Protein AF-A0A355G675-F1 (afdb_monomer_lite)

Sequence (223 aa):
IGYGFAASLERYFRARHEFPDVEIMMGIGNLTELTEVDTAGMNVLLAAICQELKIHSVLATEVINWARSAVGEFNHARRLVKYAIDNQSLPKHVDYQLVMLRDPKLKELGSEALENLAAQIRDPNYRIFAEENALHVMNRDGYWKGTDPFELFDQFQAAHPKDLDASHAFYLGYEMCKAMMALTLGKQYQQDQPLNWGFLTQAEISALDRRREQGEDPLCGPR

pLDDT: mean 91.3, std 11.05, range [44.78, 98.38]

Foldseek 3Di:
DPPCPVVVLVVLVVCCVVPVPDADEEECACPQVVDPDAQLVVLLVVLLSCLVSVHPHYHHDCDDPSCVCVVVSNVVSNVLNNVCVVVVHDSPPPACLSVFQADPDEDDCDPVSLVVVQVPAQAQAWDWAAPPCWIWIHHNQDIDIGNDLVVSVVVCCVSCVPPCDPVNVVLSVVLVVQSNSCSVRHFHRDAQAFTGRRNPTDGDHGPCNVCVVVVHDDPYDDD

Structure (mmCIF, N/CA/C/O backbone):
data_AF-A0A355G675-F1
#
_entry.id   AF-A0A355G675-F1
#
loop_
_atom_site.group_PDB
_atom_site.id
_atom_site.type_symbol
_atom_site.label_atom_id
_atom_site.label_alt_id
_atom_site.label_comp_id
_atom_site.label_asym_id
_atom_site.label_entity_id
_atom_site.label_seq_id
_atom_site.pdbx_PDB_ins_code
_atom_site.Cartn_x
_atom_site.Cartn_y
_atom_site.Cartn_z
_atom_site.occupancy
_atom_site.B_iso_or_equiv
_atom_site.auth_seq_id
_atom_site.auth_comp_id
_atom_site.auth_asym_id
_atom_site.auth_atom_id
_atom_site.pdbx_PDB_model_num
ATOM 1 N N . ILE A 1 1 ? -1.041 8.107 22.701 1.00 89.62 1 ILE A N 1
ATOM 2 C CA . ILE A 1 1 ? -0.276 7.055 23.434 1.00 89.62 1 ILE A CA 1
ATOM 3 C C . ILE A 1 1 ? 0.557 7.738 24.525 1.00 89.62 1 ILE A C 1
ATOM 5 O O . ILE A 1 1 ? 0.788 8.928 24.401 1.00 89.62 1 ILE A O 1
ATOM 9 N N . GLY A 1 2 ? 0.900 7.073 25.636 1.00 93.62 2 GLY A N 1
ATOM 10 C CA . GLY A 1 2 ? 1.642 7.708 26.749 1.00 93.62 2 GLY A CA 1
ATOM 11 C C . GLY A 1 2 ? 0.790 8.447 27.798 1.00 93.62 2 GLY A C 1
ATOM 12 O O . GLY A 1 2 ? 1.279 8.728 28.882 1.00 93.62 2 GLY A O 1
ATOM 13 N N . TYR A 1 3 ? -0.505 8.661 27.535 1.00 94.25 3 TYR A N 1
ATOM 14 C CA . TYR A 1 3 ? -1.453 9.338 28.441 1.00 94.25 3 TYR A CA 1
ATOM 15 C C . TYR A 1 3 ? -2.576 8.407 28.943 1.00 94.25 3 TYR A C 1
ATOM 17 O O . TYR A 1 3 ? -3.733 8.801 29.048 1.00 94.25 3 TYR A O 1
ATOM 25 N N . GLY A 1 4 ? -2.261 7.132 29.206 1.00 95.56 4 GLY A N 1
ATOM 26 C CA . GLY A 1 4 ? -3.244 6.159 29.712 1.00 95.56 4 GLY A CA 1
ATOM 27 C C . GLY A 1 4 ? -4.088 5.459 28.638 1.00 95.56 4 GLY A C 1
ATOM 28 O O . GLY A 1 4 ? -5.241 5.125 28.889 1.00 95.56 4 GLY A O 1
ATOM 29 N N . PHE A 1 5 ? -3.519 5.201 27.454 1.00 95.62 5 PHE A N 1
ATOM 30 C CA . PHE A 1 5 ? -4.207 4.508 26.353 1.00 95.62 5 PHE A CA 1
ATOM 31 C C . PHE A 1 5 ? -4.843 3.169 26.778 1.00 95.62 5 PHE A C 1
ATOM 33 O O . PHE A 1 5 ? -6.040 2.978 26.590 1.00 95.62 5 PHE A O 1
ATOM 40 N N . ALA A 1 6 ? -4.079 2.278 27.418 1.00 96.94 6 ALA A N 1
ATOM 41 C CA . ALA A 1 6 ? -4.590 0.978 27.861 1.00 96.94 6 ALA A CA 1
ATOM 42 C C . ALA A 1 6 ? -5.719 1.108 28.901 1.00 96.94 6 ALA A C 1
ATOM 44 O O . ALA A 1 6 ? -6.733 0.425 28.802 1.00 96.94 6 ALA A O 1
ATOM 45 N N . ALA A 1 7 ? -5.583 2.041 29.850 1.00 97.69 7 ALA A N 1
ATOM 46 C CA . ALA A 1 7 ? -6.641 2.340 30.813 1.00 97.69 7 ALA A CA 1
ATOM 47 C C . ALA A 1 7 ? -7.901 2.900 30.129 1.00 97.69 7 ALA A C 1
ATOM 49 O O . ALA A 1 7 ? -9.015 2.630 30.563 1.00 97.69 7 ALA A O 1
ATOM 50 N N . SER A 1 8 ? -7.752 3.661 29.040 1.00 96.31 8 SER A N 1
ATOM 51 C CA . SER A 1 8 ? -8.895 4.103 28.238 1.00 96.31 8 SER A CA 1
ATOM 52 C C . SER A 1 8 ? -9.611 2.934 27.565 1.00 96.31 8 SER A C 1
ATOM 54 O O . SER A 1 8 ? -10.836 2.951 27.519 1.00 96.31 8 SER A O 1
ATOM 56 N N . LEU A 1 9 ? -8.879 1.937 27.055 1.00 96.69 9 LEU A N 1
ATOM 57 C CA . LEU A 1 9 ? -9.488 0.734 26.485 1.00 96.69 9 LEU A CA 1
ATOM 58 C C . LEU A 1 9 ? -10.240 -0.063 27.554 1.00 96.69 9 LEU A C 1
ATOM 60 O O . LEU A 1 9 ? -11.409 -0.366 27.342 1.00 96.69 9 LEU A O 1
ATOM 64 N N . GLU A 1 10 ? -9.629 -0.326 28.716 1.00 98.00 10 GLU A N 1
ATOM 65 C CA . GLU A 1 10 ? -10.280 -1.022 29.847 1.00 98.00 10 GLU A CA 1
ATOM 66 C C . GLU A 1 10 ? -11.632 -0.400 30.209 1.00 98.00 10 GLU A C 1
ATOM 68 O O . GLU A 1 10 ? -12.608 -1.122 30.401 1.00 98.00 10 GLU A O 1
ATOM 73 N N . ARG A 1 11 ? -11.728 0.933 30.207 1.00 97.31 11 ARG A N 1
ATOM 74 C CA . ARG A 1 11 ? -12.991 1.633 30.474 1.00 97.31 11 ARG A CA 1
ATOM 75 C C . ARG A 1 11 ? -14.077 1.326 29.447 1.00 97.31 11 ARG A C 1
ATOM 77 O O . ARG A 1 11 ? -15.230 1.232 29.847 1.00 97.31 11 ARG A O 1
ATOM 84 N N . TYR A 1 12 ? -13.744 1.148 28.166 1.00 97.62 12 TYR A N 1
ATOM 85 C CA . TYR A 1 12 ? -14.725 0.713 27.164 1.00 97.62 12 TYR A CA 1
ATOM 86 C C . TYR A 1 12 ? -15.214 -0.713 27.437 1.00 97.62 12 TYR A C 1
ATOM 88 O O . TYR A 1 12 ? -16.420 -0.953 27.383 1.00 97.62 12 TYR A O 1
ATOM 96 N N . PHE A 1 13 ? -14.310 -1.638 27.783 1.00 97.69 13 PHE A N 1
ATOM 97 C CA . PHE A 1 13 ? -14.687 -3.007 28.159 1.00 97.69 13 PHE A CA 1
ATOM 98 C C . PHE A 1 13 ? -15.607 -3.011 29.383 1.00 97.69 13 PHE A C 1
ATOM 100 O O . PHE A 1 13 ? -16.675 -3.624 29.355 1.00 97.69 13 PHE A O 1
ATOM 107 N N . ARG A 1 14 ? -15.230 -2.277 30.437 1.00 98.06 14 ARG A N 1
ATOM 108 C CA . ARG A 1 14 ? -16.029 -2.163 31.658 1.00 98.06 14 ARG A CA 1
ATOM 109 C C . ARG A 1 14 ? -17.386 -1.518 31.390 1.00 98.06 14 ARG A C 1
ATOM 111 O O . ARG A 1 14 ? -18.397 -2.065 31.810 1.00 98.06 14 ARG A O 1
ATOM 118 N N . ALA A 1 15 ? -17.426 -0.419 30.636 1.00 97.12 15 ALA A N 1
ATOM 119 C CA . ALA A 1 15 ? -18.673 0.259 30.292 1.00 97.12 15 ALA A CA 1
ATOM 120 C C . ALA A 1 15 ? -19.628 -0.652 29.511 1.00 97.12 15 ALA A C 1
ATOM 122 O O . ALA A 1 15 ? -20.811 -0.702 29.835 1.00 97.12 15 ALA A O 1
ATOM 123 N N . ARG A 1 16 ? -19.135 -1.418 28.526 1.00 97.50 16 ARG A N 1
ATOM 124 C CA . ARG A 1 16 ? -19.979 -2.381 27.802 1.00 97.50 16 ARG A CA 1
ATOM 125 C C . ARG A 1 16 ? -20.478 -3.510 28.710 1.00 97.50 16 ARG A C 1
ATOM 127 O O . ARG A 1 16 ? -21.589 -3.988 28.509 1.00 97.50 16 ARG A O 1
ATOM 134 N N . HIS A 1 17 ? -19.689 -3.943 29.691 1.00 97.38 17 HIS A N 1
ATOM 135 C CA . HIS A 1 17 ? -20.121 -4.965 30.645 1.00 97.38 17 HIS A CA 1
ATOM 136 C C . HIS A 1 17 ? -21.189 -4.447 31.622 1.00 97.38 17 HIS A C 1
ATOM 138 O O . HIS A 1 17 ? -22.193 -5.120 31.841 1.00 97.38 17 HIS A O 1
ATOM 144 N N . GLU A 1 18 ? -20.989 -3.254 32.185 1.00 97.94 18 GLU A N 1
ATOM 145 C CA . GLU A 1 18 ? -21.910 -2.626 33.144 1.00 97.94 18 GLU A CA 1
ATOM 146 C C . GLU A 1 18 ? -23.211 -2.147 32.482 1.00 97.94 18 GLU A C 1
ATOM 148 O O . GLU A 1 18 ? -24.278 -2.210 33.094 1.00 97.94 18 GLU A O 1
ATOM 153 N N . PHE A 1 19 ? -23.136 -1.699 31.225 1.00 97.19 19 PHE A N 1
ATOM 154 C CA . PHE A 1 19 ? -24.254 -1.124 30.477 1.00 97.19 19 PHE A CA 1
ATOM 155 C C . PHE A 1 19 ? -24.427 -1.826 29.116 1.00 97.19 19 PHE A C 1
ATOM 157 O O . PHE A 1 19 ? -24.132 -1.243 28.067 1.00 97.19 19 PHE A O 1
ATOM 164 N N . PRO A 1 20 ? -24.907 -3.085 29.097 1.00 96.31 20 PRO A N 1
ATOM 165 C CA . PRO A 1 20 ? -24.927 -3.915 27.892 1.00 96.31 20 PRO A CA 1
ATOM 166 C C . PRO A 1 20 ? -25.797 -3.357 26.763 1.00 96.31 20 PRO A C 1
ATOM 168 O O . PRO A 1 20 ? -25.440 -3.543 25.601 1.00 96.31 20 PRO A O 1
ATOM 171 N N . ASP A 1 21 ? -26.867 -2.632 27.090 1.00 95.88 21 ASP A N 1
ATOM 172 C CA . ASP A 1 21 ? -27.855 -2.137 26.120 1.00 95.88 21 ASP A CA 1
ATOM 173 C C . ASP A 1 21 ? -27.672 -0.656 25.751 1.00 95.88 21 ASP A C 1
ATOM 175 O O . ASP A 1 21 ? -28.402 -0.122 24.919 1.00 95.88 21 ASP A O 1
ATOM 179 N N . VAL A 1 22 ? -26.709 0.037 26.368 1.00 96.88 22 VAL A N 1
ATOM 180 C CA . VAL A 1 22 ? -26.465 1.459 26.094 1.00 96.88 22 VAL A CA 1
ATOM 181 C C . VAL A 1 22 ? -25.613 1.606 24.835 1.00 96.88 22 VAL A C 1
ATOM 183 O O . VAL A 1 22 ? -24.622 0.894 24.642 1.00 96.88 22 VAL A O 1
ATOM 186 N N . GLU A 1 23 ? -25.985 2.548 23.970 1.00 97.06 23 GLU A N 1
ATOM 187 C CA . GLU A 1 23 ? -25.163 2.908 22.818 1.00 97.06 23 GLU A CA 1
ATOM 188 C C . GLU A 1 23 ? -23.901 3.645 23.272 1.00 97.06 23 GLU A C 1
ATOM 190 O O . GLU A 1 23 ? -23.948 4.593 24.057 1.00 97.06 23 GLU A O 1
ATOM 195 N N . ILE A 1 24 ? -22.758 3.199 22.758 1.00 96.94 24 ILE A N 1
ATOM 196 C CA . ILE A 1 24 ? -21.442 3.745 23.083 1.00 96.94 24 ILE A CA 1
ATOM 197 C C . ILE A 1 24 ? -20.858 4.344 21.807 1.00 96.94 24 ILE A C 1
ATOM 199 O O . ILE A 1 24 ? -20.962 3.759 20.727 1.00 96.94 24 ILE A O 1
ATOM 203 N N . MET A 1 25 ? -20.218 5.504 21.945 1.00 97.25 25 MET A N 1
ATOM 204 C CA . MET A 1 25 ? -19.400 6.104 20.897 1.00 97.25 25 MET A CA 1
ATOM 205 C C . MET A 1 25 ? -17.922 5.976 21.259 1.00 97.25 25 MET A C 1
ATOM 207 O O . MET A 1 25 ? -17.548 6.259 22.397 1.00 97.25 25 MET A O 1
ATOM 211 N N . MET A 1 26 ? -17.080 5.605 20.293 1.00 97.56 26 MET A N 1
ATOM 212 C CA . MET A 1 26 ? -15.624 5.600 20.450 1.00 97.56 26 MET A CA 1
ATOM 213 C C . MET A 1 26 ? -14.968 6.691 19.607 1.00 97.56 26 MET A C 1
ATOM 215 O O . MET A 1 26 ? -15.144 6.740 18.393 1.00 97.56 26 MET A O 1
ATOM 219 N N . GLY A 1 27 ? -14.175 7.553 20.243 1.00 96.75 27 GLY A N 1
ATOM 220 C CA . GLY A 1 27 ? -13.303 8.495 19.541 1.00 96.75 27 GLY A CA 1
ATOM 221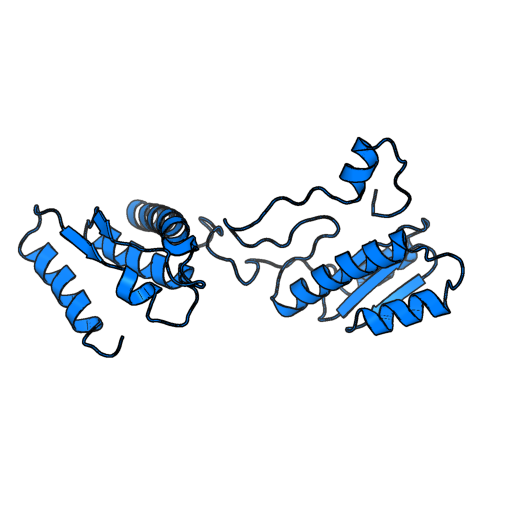 C C . GLY A 1 27 ? -11.970 7.853 19.175 1.00 96.75 27 GLY A C 1
ATOM 222 O O . GLY A 1 27 ? -11.233 7.439 20.070 1.00 96.75 27 GLY A O 1
ATOM 223 N N . ILE A 1 28 ? -11.650 7.802 17.880 1.00 96.50 28 ILE A N 1
ATOM 224 C CA . ILE A 1 28 ? -10.400 7.211 17.373 1.00 96.50 28 ILE A CA 1
ATOM 225 C C . ILE A 1 28 ? -9.395 8.243 16.848 1.00 96.50 28 ILE A C 1
ATOM 227 O O . ILE A 1 28 ? -8.205 7.939 16.791 1.00 96.50 28 ILE A O 1
ATOM 231 N N . GLY A 1 29 ? -9.843 9.472 16.557 1.00 94.62 29 GLY A N 1
ATOM 232 C CA . GLY A 1 29 ? -9.016 10.542 15.977 1.00 94.62 29 GLY A CA 1
ATOM 233 C C . GLY A 1 29 ? -7.733 10.834 16.761 1.00 94.62 29 GLY A C 1
ATOM 234 O O . GLY A 1 29 ? -6.651 10.894 16.193 1.00 94.62 29 GLY A O 1
ATOM 235 N N . ASN A 1 30 ? -7.808 10.881 18.096 1.00 92.50 30 ASN A N 1
ATOM 236 C CA . ASN A 1 30 ? -6.627 11.109 18.942 1.00 92.50 30 ASN A CA 1
ATOM 237 C C . ASN A 1 30 ? -5.534 10.046 18.770 1.00 92.50 30 ASN A C 1
ATOM 239 O O . ASN A 1 30 ? -4.378 10.300 19.096 1.00 92.50 30 ASN A O 1
ATOM 243 N N . LEU A 1 31 ? -5.891 8.834 18.341 1.00 94.31 31 LEU A N 1
ATOM 244 C CA . LEU A 1 31 ? -4.917 7.789 18.060 1.00 94.31 31 LEU A CA 1
ATOM 245 C C . LEU A 1 31 ? -4.362 7.937 16.651 1.00 94.31 31 LEU A C 1
ATOM 247 O O . LEU A 1 31 ? -3.145 7.985 16.494 1.00 94.31 31 LEU A O 1
ATOM 251 N N . THR A 1 32 ? -5.244 8.009 15.658 1.00 95.25 32 THR A N 1
ATOM 252 C CA . THR A 1 32 ? -4.872 8.045 14.240 1.00 95.25 32 THR A CA 1
ATOM 253 C C . THR A 1 32 ? -4.123 9.324 13.867 1.00 95.25 32 THR A C 1
ATOM 255 O O . THR A 1 32 ? -3.220 9.283 13.043 1.00 95.25 32 THR A O 1
ATOM 258 N N . GLU A 1 33 ? -4.436 10.455 14.502 1.00 95.25 33 GLU A N 1
ATOM 259 C CA . GLU A 1 33 ? -3.797 11.741 14.205 1.00 95.25 33 GLU A CA 1
ATOM 260 C C . GLU A 1 33 ? -2.545 12.025 15.035 1.00 95.25 33 GLU A C 1
ATOM 262 O O . GLU A 1 33 ? -1.661 12.729 14.567 1.00 95.25 33 GLU A O 1
ATOM 267 N N . LEU A 1 34 ? -2.450 11.514 16.267 1.00 94.75 34 LEU A N 1
ATOM 268 C CA . LEU A 1 34 ? -1.340 11.829 17.186 1.00 94.75 34 LEU A CA 1
ATOM 269 C C . LEU A 1 34 ? -0.338 10.676 17.316 1.00 94.75 34 LEU A C 1
ATOM 271 O O . LEU A 1 34 ? 0.326 10.524 18.345 1.00 94.75 34 LEU A O 1
ATOM 275 N N . THR A 1 35 ? -0.263 9.842 16.284 1.00 94.31 35 THR A N 1
ATOM 276 C CA . THR A 1 35 ? 0.720 8.769 16.146 1.00 94.31 35 THR A CA 1
ATOM 277 C C . THR A 1 35 ? 1.269 8.826 14.725 1.00 94.31 35 THR A C 1
ATOM 279 O O . THR A 1 35 ? 0.498 8.729 13.778 1.00 94.31 35 THR A O 1
ATOM 282 N N . GLU A 1 36 ? 2.583 8.989 14.570 1.00 94.69 36 GLU A N 1
ATOM 283 C CA . GLU A 1 36 ? 3.257 9.107 13.264 1.00 94.69 36 GLU A CA 1
ATOM 284 C C . GLU A 1 36 ? 3.428 7.733 12.593 1.00 94.69 36 GLU A C 1
ATOM 286 O O . GLU A 1 36 ? 4.537 7.228 12.423 1.00 94.69 36 GLU A O 1
ATOM 291 N N . VAL A 1 37 ? 2.309 7.087 12.265 1.00 94.94 37 VAL A N 1
ATOM 292 C CA . VAL A 1 37 ? 2.243 5.795 11.567 1.00 94.94 37 VAL A CA 1
ATOM 293 C C . VAL A 1 37 ? 1.030 5.763 10.632 1.00 94.94 37 VAL A C 1
ATOM 295 O O . VAL A 1 37 ? 0.062 6.493 10.843 1.00 94.94 37 VAL A O 1
ATOM 298 N N . ASP A 1 38 ? 1.054 4.889 9.622 1.00 95.19 38 ASP A N 1
ATOM 299 C CA . ASP A 1 38 ? -0.084 4.707 8.713 1.00 95.19 38 ASP A CA 1
ATOM 300 C C . ASP A 1 38 ? -1.329 4.190 9.452 1.00 95.19 38 ASP A C 1
ATOM 302 O O . ASP A 1 38 ? -1.280 3.223 10.225 1.00 95.19 38 ASP A O 1
ATOM 306 N N . THR A 1 39 ? -2.481 4.801 9.177 1.00 96.88 39 THR A N 1
ATOM 307 C CA . THR A 1 39 ? -3.695 4.591 9.973 1.00 96.88 39 THR A CA 1
ATOM 308 C C . THR A 1 39 ? -4.416 3.273 9.682 1.00 96.88 39 THR A C 1
ATOM 310 O O . THR A 1 39 ? -5.192 2.815 10.521 1.00 96.88 39 THR A O 1
ATOM 313 N N . ALA A 1 40 ? -4.122 2.586 8.572 1.00 96.94 40 ALA A N 1
ATOM 314 C CA . ALA A 1 40 ? -4.880 1.405 8.149 1.00 96.94 40 ALA A CA 1
ATOM 315 C C . ALA A 1 40 ? -4.800 0.251 9.158 1.00 96.94 40 ALA A C 1
ATOM 317 O O . ALA A 1 40 ? -5.825 -0.308 9.552 1.00 96.94 40 ALA A O 1
ATOM 318 N N . GLY A 1 41 ? -3.594 -0.079 9.633 1.00 96.31 41 GLY A N 1
ATOM 319 C CA . GLY A 1 41 ? -3.407 -1.124 10.645 1.00 96.31 41 GLY A CA 1
ATOM 320 C C . GLY A 1 41 ? -4.044 -0.755 11.988 1.00 96.31 41 GLY A C 1
ATOM 321 O O . GLY A 1 41 ? -4.677 -1.595 12.630 1.00 96.31 41 GLY A O 1
ATOM 322 N N . MET A 1 42 ? -3.946 0.518 12.384 1.00 97.00 42 MET A N 1
ATOM 323 C CA . MET A 1 42 ? -4.580 1.027 13.605 1.00 97.00 42 MET A CA 1
ATOM 324 C C . MET A 1 42 ? -6.103 0.920 13.523 1.00 97.00 42 MET A C 1
ATOM 326 O O . MET A 1 42 ? -6.746 0.451 14.461 1.00 97.00 42 MET A O 1
ATOM 330 N N . ASN A 1 43 ? -6.671 1.302 12.380 1.00 98.00 43 ASN A N 1
ATOM 331 C CA . ASN A 1 43 ? -8.100 1.257 12.114 1.00 98.00 43 ASN A CA 1
ATOM 332 C C . ASN A 1 43 ? -8.646 -0.174 12.160 1.00 98.00 43 ASN A C 1
ATOM 334 O O . ASN A 1 43 ? -9.724 -0.374 12.710 1.00 98.00 43 ASN A O 1
ATOM 338 N N . VAL A 1 44 ? -7.906 -1.183 11.678 1.00 98.12 44 VAL A N 1
ATOM 339 C CA . VAL A 1 44 ? -8.297 -2.602 11.826 1.00 98.12 44 VAL A CA 1
ATOM 340 C C . VAL A 1 44 ? -8.389 -3.013 13.292 1.00 98.12 44 VAL A C 1
ATOM 342 O O . VAL A 1 44 ? -9.392 -3.600 13.694 1.00 98.12 44 VAL A O 1
ATOM 345 N N . LEU A 1 45 ? -7.387 -2.675 14.107 1.00 97.62 45 LEU A N 1
ATOM 346 C CA . LEU A 1 45 ? -7.393 -3.012 15.534 1.00 97.62 45 LEU A CA 1
ATOM 347 C C . LEU A 1 45 ? -8.526 -2.300 16.285 1.00 97.62 45 LEU A C 1
ATOM 349 O O . LEU A 1 45 ? -9.230 -2.915 17.084 1.00 97.62 45 LEU A O 1
ATOM 353 N N . LEU A 1 46 ? -8.740 -1.015 16.007 1.00 97.81 46 LEU A N 1
ATOM 354 C CA . LEU A 1 46 ? -9.809 -0.233 16.629 1.00 97.81 46 LEU A CA 1
ATOM 355 C C . LEU A 1 46 ? -11.196 -0.709 16.185 1.00 97.81 46 LEU A C 1
ATOM 357 O O . LEU A 1 46 ? -12.105 -0.792 17.011 1.00 97.81 46 LEU A O 1
ATOM 361 N N . ALA A 1 47 ? -11.355 -1.085 14.915 1.00 98.31 47 ALA A N 1
ATOM 362 C CA . ALA A 1 47 ? -12.582 -1.687 14.409 1.00 98.31 47 ALA A CA 1
ATOM 363 C C . ALA A 1 47 ? -12.859 -3.053 15.054 1.00 98.31 47 ALA A C 1
ATOM 365 O O . ALA A 1 47 ? -14.014 -3.330 15.363 1.00 98.31 47 ALA A O 1
ATOM 366 N N . ALA A 1 48 ? -11.830 -3.874 15.309 1.00 98.12 48 ALA A N 1
ATOM 367 C CA . ALA A 1 48 ? -11.952 -5.131 16.060 1.00 98.12 48 ALA A CA 1
ATOM 368 C C . ALA A 1 48 ? -12.511 -4.898 17.462 1.00 98.12 48 ALA A C 1
ATOM 370 O O . ALA A 1 48 ? -13.534 -5.482 17.815 1.00 98.12 48 ALA A O 1
ATOM 371 N N . ILE A 1 49 ? -11.926 -3.956 18.204 1.00 97.94 49 ILE A N 1
ATOM 372 C CA . ILE A 1 49 ? -12.418 -3.576 19.534 1.00 97.94 49 ILE A CA 1
ATOM 373 C C . ILE A 1 49 ? -13.867 -3.083 19.451 1.00 97.94 49 ILE A C 1
ATOM 375 O O . ILE A 1 49 ? -14.706 -3.507 20.242 1.00 97.94 49 ILE A O 1
ATOM 379 N N . CYS A 1 50 ? -14.189 -2.218 18.483 1.00 98.12 50 CYS A N 1
ATOM 380 C CA . CYS A 1 50 ? -15.556 -1.730 18.309 1.00 98.12 50 CYS A CA 1
ATOM 381 C C . CYS A 1 50 ? -16.539 -2.870 18.012 1.00 98.12 50 CYS A C 1
ATOM 383 O O . CYS A 1 50 ? -17.614 -2.913 18.604 1.00 98.12 50 CYS A O 1
ATOM 385 N N . GLN A 1 51 ? -16.181 -3.801 17.127 1.00 97.81 51 GLN A N 1
ATOM 386 C CA . GLN A 1 51 ? -17.051 -4.905 16.724 1.00 97.81 51 GLN A CA 1
ATOM 387 C C . GLN A 1 51 ? -17.286 -5.898 17.871 1.00 97.81 51 GLN A C 1
ATOM 389 O O . GLN A 1 51 ? -18.428 -6.298 18.093 1.00 97.81 51 GLN A O 1
ATOM 394 N N . GLU A 1 52 ? -16.245 -6.260 18.626 1.00 96.94 52 GLU A N 1
ATOM 395 C CA . GLU A 1 52 ? -16.360 -7.142 19.798 1.00 96.94 52 GLU A CA 1
ATOM 396 C C . GLU A 1 52 ? -17.181 -6.496 20.921 1.00 96.94 52 GLU A C 1
ATOM 398 O O . GLU A 1 52 ? -18.012 -7.151 21.551 1.00 96.94 52 GLU A O 1
ATOM 403 N N . LEU A 1 53 ? -17.008 -5.187 21.129 1.00 97.38 53 LEU A N 1
ATOM 404 C CA . LEU A 1 53 ? -17.743 -4.414 22.130 1.00 97.38 53 LEU A CA 1
ATOM 405 C C . LEU A 1 53 ? -19.082 -3.866 21.634 1.00 97.38 53 LEU A C 1
ATOM 407 O O . LEU A 1 53 ? -19.702 -3.087 22.355 1.00 97.38 53 LEU A O 1
ATOM 411 N N . LYS A 1 54 ? -19.554 -4.235 20.437 1.00 96.88 54 LYS A N 1
ATOM 412 C CA . LYS A 1 54 ? -20.816 -3.731 19.857 1.00 96.88 54 LYS A CA 1
ATOM 413 C C . LYS A 1 54 ? -20.919 -2.196 19.916 1.00 96.88 54 LYS A C 1
ATOM 415 O O . LYS A 1 54 ? -21.907 -1.638 20.388 1.00 96.88 54 LYS A O 1
ATOM 420 N N . ILE A 1 55 ? -19.852 -1.502 19.536 1.00 97.44 55 ILE A N 1
ATOM 421 C CA . ILE A 1 55 ? -19.787 -0.040 19.429 1.00 97.44 55 ILE A CA 1
ATOM 422 C C . ILE A 1 55 ? -20.121 0.321 17.983 1.00 97.44 55 ILE A C 1
ATOM 424 O O . ILE A 1 55 ? -19.347 0.036 17.070 1.00 97.44 55 ILE A O 1
ATOM 428 N N . HIS A 1 56 ? -21.280 0.944 17.775 1.00 94.81 56 HIS A N 1
ATOM 429 C CA . HIS A 1 56 ? -21.792 1.259 16.435 1.00 94.81 56 HIS A CA 1
ATOM 430 C C . HIS A 1 56 ? -21.497 2.697 15.991 1.00 94.81 56 HIS A C 1
ATOM 432 O O . HIS A 1 56 ? -21.658 3.017 14.815 1.00 94.81 56 HIS A O 1
ATOM 438 N N . SER A 1 57 ? -21.049 3.553 16.915 1.00 96.81 57 SER A N 1
ATOM 439 C CA . SER A 1 57 ? -20.733 4.959 16.655 1.00 96.81 57 SER A CA 1
ATOM 440 C C . SER A 1 57 ? -19.240 5.217 16.834 1.00 96.81 57 SER A C 1
ATOM 442 O O . SER A 1 57 ? -18.685 4.986 17.908 1.00 96.81 57 SER A O 1
ATOM 444 N N . VAL A 1 58 ? -18.584 5.725 15.791 1.00 97.69 58 VAL A N 1
ATOM 445 C CA . VAL A 1 58 ? -17.149 6.034 15.807 1.00 97.69 58 VAL A CA 1
ATOM 446 C C . VAL A 1 58 ? -16.937 7.480 15.386 1.00 97.69 58 VAL A C 1
ATOM 448 O O . VAL A 1 58 ? -17.409 7.898 14.332 1.00 97.69 58 VAL A O 1
ATOM 451 N N . LEU A 1 59 ? -16.226 8.237 16.219 1.00 97.12 59 LEU A N 1
ATOM 452 C CA . LEU A 1 59 ? -15.817 9.607 15.935 1.00 97.12 59 LEU A CA 1
ATOM 453 C C . LEU A 1 59 ? -14.387 9.602 15.381 1.00 97.12 59 LEU A C 1
ATOM 455 O O . LEU A 1 59 ? -13.438 9.231 16.081 1.00 97.12 59 LEU A O 1
ATOM 459 N N . ALA A 1 60 ? -14.259 10.025 14.128 1.00 95.56 60 ALA A N 1
ATOM 460 C CA . ALA A 1 60 ? -13.020 10.064 13.361 1.00 95.56 60 ALA A CA 1
ATOM 461 C C . ALA A 1 60 ? -12.867 11.406 12.628 1.00 95.56 60 ALA A C 1
ATOM 463 O O . ALA A 1 60 ? -13.827 12.163 12.478 1.00 95.56 60 ALA A O 1
ATOM 464 N N . THR A 1 61 ? -11.647 11.679 12.186 1.00 93.94 61 THR A N 1
ATOM 465 C CA . THR A 1 61 ? -11.176 12.942 11.604 1.00 93.94 61 THR A CA 1
ATOM 466 C C . THR A 1 61 ? -10.143 12.635 10.518 1.00 93.94 61 THR A C 1
ATOM 468 O O . THR A 1 61 ? -9.473 11.606 10.571 1.00 93.94 61 THR A O 1
ATOM 471 N N . GLU A 1 62 ? -10.012 13.526 9.532 1.00 96.00 62 GLU A N 1
ATOM 472 C CA . GLU A 1 62 ? -9.097 13.383 8.383 1.00 96.00 62 GLU A CA 1
ATOM 473 C C . GLU A 1 62 ? -8.287 14.675 8.173 1.00 96.00 62 GLU A C 1
ATOM 475 O O . GLU A 1 62 ? -8.210 15.213 7.071 1.00 96.00 62 GLU A O 1
ATOM 480 N N . VAL A 1 63 ? -7.744 15.240 9.258 1.00 93.19 63 VAL A N 1
ATOM 481 C CA . VAL A 1 63 ? -7.122 16.578 9.229 1.00 93.19 63 VAL A CA 1
ATOM 482 C C . VAL A 1 63 ? -5.625 16.513 8.922 1.00 93.19 63 VAL A C 1
ATOM 484 O O . VAL A 1 63 ? -5.124 17.316 8.135 1.00 93.19 63 VAL A O 1
ATOM 487 N N . ILE A 1 64 ? -4.895 15.567 9.518 1.00 95.06 64 ILE A N 1
ATOM 488 C CA . ILE A 1 64 ? -3.451 15.415 9.296 1.00 95.06 64 ILE A CA 1
ATOM 489 C C . ILE A 1 64 ? -3.150 14.538 8.073 1.00 95.06 64 ILE A C 1
ATOM 491 O O . ILE A 1 64 ? -3.879 13.597 7.767 1.00 95.06 64 ILE A O 1
ATOM 495 N N . ASN A 1 65 ? -2.049 14.824 7.370 1.00 95.50 65 ASN A N 1
ATOM 496 C CA . ASN A 1 65 ? -1.763 14.226 6.061 1.00 95.50 65 ASN A CA 1
ATOM 497 C C . ASN A 1 65 ? -1.735 12.683 6.058 1.00 95.50 65 ASN A C 1
ATOM 499 O O . ASN A 1 65 ? -2.277 12.084 5.134 1.00 95.50 65 ASN A O 1
ATOM 503 N N . TRP A 1 66 ? -1.152 12.033 7.072 1.00 94.94 66 TRP A N 1
ATOM 504 C CA . TRP A 1 66 ? -1.107 10.560 7.152 1.00 94.94 66 TRP A CA 1
ATOM 505 C C . TRP A 1 66 ? -2.440 9.917 7.562 1.00 94.94 66 TRP A C 1
ATOM 507 O O . TRP A 1 66 ? -2.596 8.713 7.410 1.00 94.94 66 TRP A O 1
ATOM 517 N N . ALA A 1 67 ? -3.402 10.705 8.051 1.00 96.38 67 ALA A N 1
ATOM 518 C CA . ALA A 1 67 ? -4.737 10.249 8.438 1.00 96.38 67 ALA A CA 1
ATOM 519 C C . ALA A 1 67 ? -5.835 10.766 7.490 1.00 96.38 67 ALA A C 1
ATOM 521 O O . ALA A 1 67 ? -7.020 10.632 7.784 1.00 96.38 67 ALA A O 1
ATOM 522 N N . ARG A 1 68 ? -5.474 11.359 6.343 1.00 96.38 68 ARG A N 1
ATOM 523 C CA . ARG A 1 68 ? -6.426 11.975 5.395 1.00 96.38 68 ARG A CA 1
ATOM 524 C C . ARG A 1 68 ? -7.408 10.991 4.746 1.00 96.38 68 ARG A C 1
ATOM 526 O O . ARG A 1 68 ? -8.327 11.415 4.060 1.00 96.38 68 ARG A O 1
ATOM 533 N N . SER A 1 69 ? -7.157 9.695 4.904 1.00 96.94 69 SER A N 1
ATOM 534 C CA . SER A 1 69 ? -7.997 8.597 4.431 1.00 96.94 69 SER A CA 1
ATOM 535 C C . SER A 1 69 ? -8.536 7.730 5.572 1.00 96.94 69 SER A C 1
ATOM 537 O O . SER A 1 69 ? -9.080 6.652 5.319 1.00 96.94 69 SER A O 1
ATOM 539 N N . ALA A 1 70 ? -8.396 8.168 6.828 1.00 97.31 70 ALA A N 1
ATOM 540 C CA . ALA A 1 70 ? -8.702 7.362 8.004 1.00 97.31 70 ALA A CA 1
ATOM 541 C C . ALA A 1 70 ? -10.172 6.914 8.065 1.00 97.31 70 ALA A C 1
ATOM 543 O O . ALA A 1 70 ? -10.443 5.805 8.528 1.00 97.31 70 ALA A O 1
ATOM 544 N N . VAL A 1 71 ? -11.129 7.709 7.574 1.00 97.62 71 VAL A N 1
ATOM 545 C CA . VAL A 1 71 ? -12.550 7.313 7.546 1.00 97.62 71 VAL A CA 1
ATOM 546 C C . VAL A 1 71 ? -12.780 6.238 6.486 1.00 97.62 71 VAL A C 1
ATOM 548 O O . VAL A 1 71 ? -13.460 5.240 6.751 1.00 97.62 71 VAL A O 1
ATOM 551 N N . GLY A 1 72 ? -12.183 6.402 5.303 1.00 97.94 72 GLY A N 1
ATOM 552 C CA . GLY A 1 72 ? -12.205 5.392 4.241 1.00 97.94 72 GLY A CA 1
ATOM 553 C C . GLY A 1 72 ? -11.590 4.067 4.701 1.00 97.94 72 GLY A C 1
ATOM 554 O O . GLY A 1 72 ? -12.205 3.006 4.567 1.00 97.94 72 GLY A O 1
ATOM 555 N N . GLU A 1 73 ? -10.429 4.134 5.344 1.00 98.25 73 GLU A N 1
ATOM 556 C CA . GLU A 1 73 ? -9.746 2.979 5.926 1.00 98.25 73 GLU A CA 1
ATOM 557 C C . GLU A 1 73 ? -10.588 2.290 6.996 1.00 98.25 73 GLU A C 1
ATOM 559 O O . GLU A 1 73 ? -10.759 1.070 6.957 1.00 98.25 73 GLU A O 1
ATOM 564 N N . PHE A 1 74 ? -11.166 3.054 7.929 1.00 98.38 74 PHE A N 1
ATOM 565 C CA . PHE A 1 74 ? -12.025 2.500 8.974 1.00 98.38 74 PHE A CA 1
ATOM 566 C C . PHE A 1 74 ? -13.269 1.822 8.384 1.00 98.38 74 PHE A C 1
ATOM 568 O O . PHE A 1 74 ? -13.721 0.785 8.877 1.00 98.38 74 PHE A O 1
ATOM 575 N N . ASN A 1 75 ? -13.806 2.349 7.281 1.00 98.06 75 ASN A N 1
ATOM 576 C CA . ASN A 1 75 ? -14.915 1.732 6.561 1.00 98.06 75 ASN A CA 1
ATOM 577 C C . ASN A 1 75 ? -14.548 0.371 5.938 1.00 98.06 75 ASN A C 1
ATOM 579 O O . ASN A 1 75 ? -15.375 -0.544 5.973 1.00 98.06 75 ASN A O 1
ATOM 583 N N . HIS A 1 76 ? -13.332 0.196 5.414 1.00 98.38 76 HIS A N 1
ATOM 584 C CA . HIS A 1 76 ? -12.840 -1.124 4.996 1.00 98.38 76 HIS A CA 1
ATOM 585 C C . HIS A 1 76 ? -12.582 -2.035 6.204 1.00 98.38 76 HIS A C 1
ATOM 587 O O . HIS A 1 76 ? -13.031 -3.183 6.227 1.00 98.38 76 HIS A O 1
ATOM 593 N N . ALA A 1 77 ? -11.947 -1.500 7.249 1.00 98.31 77 ALA A N 1
ATOM 594 C CA . ALA A 1 77 ? -11.588 -2.227 8.462 1.00 98.31 77 ALA A CA 1
ATOM 595 C C . ALA A 1 77 ? -12.807 -2.849 9.152 1.00 98.31 77 ALA A C 1
ATOM 597 O O . ALA A 1 77 ? -12.826 -4.053 9.407 1.00 98.31 77 ALA A O 1
ATOM 598 N N . ARG A 1 78 ? -13.868 -2.066 9.387 1.00 97.75 78 ARG A N 1
ATOM 599 C CA . ARG A 1 78 ? -15.095 -2.558 10.039 1.00 97.75 78 ARG A CA 1
ATOM 600 C C . ARG A 1 78 ? -15.772 -3.683 9.255 1.00 97.75 78 ARG A C 1
ATOM 602 O O . ARG A 1 78 ? -16.370 -4.563 9.861 1.00 97.75 78 ARG A O 1
ATOM 609 N N . ARG A 1 79 ? -15.696 -3.675 7.917 1.00 98.00 79 ARG A N 1
ATOM 610 C CA . ARG A 1 79 ? -16.293 -4.720 7.065 1.00 98.00 79 ARG A CA 1
ATOM 611 C C . ARG A 1 79 ? -15.490 -6.014 7.151 1.00 98.00 79 ARG A C 1
ATOM 613 O O . ARG A 1 79 ? -16.080 -7.071 7.359 1.00 98.00 79 ARG A O 1
ATOM 620 N N . LEU A 1 80 ? -14.164 -5.909 7.054 1.00 98.25 80 LEU A N 1
ATOM 621 C CA . LEU A 1 80 ? -13.239 -7.034 7.200 1.00 98.25 80 LEU A CA 1
ATOM 622 C C . LEU A 1 80 ? -13.392 -7.711 8.568 1.00 98.25 80 LEU A C 1
ATOM 624 O O . LEU A 1 80 ? -13.556 -8.926 8.658 1.00 98.25 80 LEU A O 1
ATOM 628 N N . VAL A 1 81 ? -13.379 -6.910 9.631 1.00 98.06 81 VAL A N 1
ATOM 629 C CA . VAL A 1 81 ? -13.519 -7.376 11.013 1.00 98.06 81 VAL A CA 1
ATOM 630 C C . VAL A 1 81 ? -14.895 -7.989 11.259 1.00 98.06 81 VAL A C 1
ATOM 632 O O . VAL A 1 81 ? -14.977 -9.069 11.840 1.00 98.06 81 VAL A O 1
ATOM 635 N N . LYS A 1 82 ? -15.976 -7.339 10.803 1.00 97.69 82 LYS A N 1
ATOM 636 C CA . LYS A 1 82 ? -17.331 -7.888 10.929 1.00 97.69 82 LYS A CA 1
ATOM 637 C C . LYS A 1 82 ? -17.427 -9.267 10.284 1.00 97.69 82 LYS A C 1
ATOM 639 O O . LYS A 1 82 ? -17.923 -10.188 10.919 1.00 97.69 82 LYS A O 1
ATOM 644 N N . TYR A 1 83 ? -16.914 -9.417 9.061 1.00 98.00 83 TYR A N 1
ATOM 645 C CA . TYR A 1 83 ? -16.870 -10.715 8.389 1.00 98.00 83 TYR A CA 1
ATOM 646 C C . TYR A 1 83 ? -16.106 -11.752 9.223 1.00 98.00 83 TYR A C 1
ATOM 648 O O . TYR A 1 83 ? -16.615 -12.847 9.446 1.00 98.00 83 TYR A O 1
ATOM 656 N N . ALA A 1 84 ? -14.912 -11.407 9.709 1.00 97.81 84 ALA A N 1
ATOM 657 C CA . ALA A 1 84 ? -14.081 -12.312 10.496 1.00 97.81 84 ALA A CA 1
ATOM 658 C C . ALA A 1 84 ? -14.781 -12.793 11.780 1.00 97.81 84 ALA A C 1
ATOM 660 O O . ALA A 1 84 ? -14.792 -13.990 12.060 1.00 97.81 84 ALA A O 1
ATOM 661 N N . ILE A 1 85 ? -15.411 -11.880 12.525 1.00 96.69 85 ILE A N 1
ATOM 662 C CA . ILE A 1 85 ? -16.099 -12.197 13.784 1.00 96.69 85 ILE A CA 1
ATOM 663 C C . ILE A 1 85 ? -17.383 -12.994 13.535 1.00 96.69 85 ILE A C 1
ATOM 665 O O . ILE A 1 85 ? -17.575 -14.030 14.170 1.00 96.69 85 ILE A O 1
ATOM 669 N N . ASP A 1 86 ? -18.226 -12.568 12.589 1.00 96.56 86 ASP A N 1
ATOM 670 C CA . ASP A 1 86 ? -19.492 -13.249 12.282 1.00 96.56 86 ASP A CA 1
ATOM 671 C C . ASP A 1 86 ? -19.267 -14.697 11.807 1.00 96.56 86 ASP A C 1
ATOM 673 O O . ASP A 1 86 ? -20.072 -15.578 12.103 1.00 96.56 86 ASP A O 1
ATOM 677 N N . ASN A 1 87 ? -18.165 -14.952 11.091 1.00 97.31 87 ASN A N 1
ATOM 678 C CA . ASN A 1 87 ? -17.827 -16.271 10.545 1.00 97.31 87 ASN A CA 1
ATOM 679 C C . ASN A 1 87 ? -16.823 -17.057 11.403 1.00 97.31 87 ASN A C 1
ATOM 681 O O . ASN A 1 87 ? -16.392 -18.134 10.993 1.00 97.31 87 ASN A O 1
ATOM 685 N N . GLN A 1 88 ? -16.418 -16.527 12.563 1.00 96.50 88 GLN A N 1
ATOM 686 C CA . GLN A 1 88 ? -15.390 -17.122 13.429 1.00 96.50 88 GLN A CA 1
ATOM 687 C C . GLN A 1 88 ? -14.105 -17.502 12.668 1.00 96.50 88 GLN A C 1
ATOM 689 O O . GLN A 1 88 ? -13.487 -18.539 12.914 1.00 96.50 88 GLN A O 1
ATOM 694 N N . SER A 1 89 ? -13.701 -16.659 11.719 1.00 96.81 89 SER A N 1
ATOM 695 C CA . SER A 1 89 ? -12.548 -16.880 10.850 1.00 96.81 89 SER A CA 1
ATOM 696 C C . SER A 1 89 ? -11.496 -15.799 11.052 1.00 96.81 89 SER A C 1
ATOM 698 O O . SER A 1 89 ? -11.812 -14.665 11.399 1.00 96.81 89 SER A O 1
ATOM 700 N N . LEU A 1 90 ? -10.237 -16.103 10.747 1.00 96.12 90 LEU A N 1
ATOM 701 C CA . LEU A 1 90 ? -9.205 -15.069 10.699 1.00 96.12 90 LEU A CA 1
ATOM 702 C C . LEU A 1 90 ? -9.507 -14.064 9.569 1.00 96.12 90 LEU A C 1
ATOM 704 O O . LEU A 1 90 ? -9.945 -14.487 8.497 1.00 96.12 90 LEU A O 1
ATOM 708 N N . PRO A 1 91 ? -9.197 -12.763 9.734 1.00 94.88 91 PRO A N 1
ATOM 709 C CA . PRO A 1 91 ? -9.295 -11.758 8.670 1.00 94.88 91 PRO A CA 1
ATOM 710 C C . PRO A 1 91 ? -8.150 -11.906 7.645 1.00 94.88 91 PRO A C 1
ATOM 712 O O . PRO A 1 91 ? -7.498 -10.938 7.262 1.00 94.88 91 PRO A O 1
ATOM 715 N N . LYS A 1 92 ? -7.853 -13.139 7.225 1.00 93.88 92 LYS A N 1
ATOM 716 C CA . LYS A 1 92 ? -6.763 -13.497 6.314 1.00 93.88 92 LYS A CA 1
ATOM 717 C C . LYS A 1 92 ? -7.355 -13.970 4.994 1.00 93.88 92 LYS A C 1
ATOM 719 O O . LYS A 1 92 ? -8.252 -14.803 4.994 1.00 93.88 92 LYS A O 1
ATOM 724 N N . HIS A 1 93 ? -6.822 -13.468 3.880 1.00 93.25 93 HIS A N 1
ATOM 725 C CA . HIS A 1 93 ? -7.302 -13.790 2.528 1.00 93.25 93 HIS A CA 1
ATOM 726 C C . HIS A 1 93 ? -8.778 -13.416 2.272 1.00 93.25 93 HIS A C 1
ATOM 728 O O . HIS A 1 93 ? -9.393 -13.964 1.364 1.00 93.25 93 HIS A O 1
ATOM 734 N N . VAL A 1 94 ? -9.331 -12.484 3.057 1.00 94.56 94 VAL A N 1
ATOM 735 C CA . VAL A 1 94 ? -10.706 -11.981 2.899 1.00 94.56 94 VAL A CA 1
ATOM 736 C C . VAL A 1 94 ? -10.728 -10.768 1.972 1.00 94.56 94 VAL A C 1
ATOM 738 O O . VAL A 1 94 ? -11.448 -10.756 0.982 1.00 94.56 94 VAL A O 1
ATOM 741 N N . ASP A 1 95 ? -9.920 -9.755 2.287 1.00 93.44 95 ASP A N 1
ATOM 742 C CA . ASP A 1 95 ? -9.797 -8.526 1.510 1.00 93.44 95 ASP A CA 1
ATOM 743 C C . ASP A 1 95 ? -8.396 -7.924 1.721 1.00 93.44 95 ASP A C 1
ATOM 745 O O . ASP A 1 95 ? -7.868 -7.944 2.834 1.00 93.44 95 ASP A O 1
ATOM 749 N N . TYR A 1 96 ? -7.796 -7.396 0.655 1.00 95.50 96 TYR A N 1
ATOM 750 C CA . TYR A 1 96 ? -6.487 -6.739 0.662 1.00 95.50 96 TYR A CA 1
ATOM 751 C C . TYR A 1 96 ? -6.575 -5.217 0.500 1.00 95.50 96 TYR A C 1
ATOM 753 O O . TYR A 1 96 ? -5.533 -4.577 0.402 1.00 95.50 96 TYR A O 1
ATOM 761 N N . GLN A 1 97 ? -7.774 -4.616 0.514 1.00 97.12 97 GLN A N 1
ATOM 762 C CA . GLN A 1 97 ? -7.947 -3.163 0.362 1.00 97.12 97 GLN A CA 1
ATOM 763 C C . GLN A 1 97 ? -7.085 -2.327 1.330 1.00 97.12 97 GLN A C 1
ATOM 765 O O . GLN A 1 97 ? -6.683 -1.228 0.972 1.00 97.12 97 GLN A O 1
ATOM 770 N N . LEU A 1 98 ? -6.769 -2.832 2.529 1.00 97.38 98 LEU A N 1
ATOM 771 C CA . LEU A 1 98 ? -5.935 -2.137 3.525 1.00 97.38 98 LEU A CA 1
ATOM 772 C C . LEU A 1 98 ? -4.440 -2.506 3.478 1.00 97.38 98 LEU A C 1
ATOM 774 O O . LEU A 1 98 ? -3.648 -1.974 4.256 1.00 97.38 98 LEU A O 1
ATOM 778 N N . VAL A 1 99 ? -4.028 -3.396 2.572 1.00 96.44 99 VAL A N 1
ATOM 779 C CA . VAL A 1 99 ? -2.615 -3.720 2.328 1.00 96.44 99 VAL A CA 1
ATOM 780 C C . VAL A 1 99 ? -2.073 -2.732 1.293 1.00 96.44 99 VAL A C 1
ATOM 782 O O . VAL A 1 99 ? -2.064 -3.002 0.099 1.00 96.44 99 VAL A O 1
ATOM 785 N N . MET A 1 100 ? -1.675 -1.545 1.762 1.00 95.38 100 MET A N 1
ATOM 786 C CA . MET A 1 100 ? -1.392 -0.400 0.882 1.00 95.38 100 MET A CA 1
ATOM 787 C C . MET A 1 100 ? 0.091 -0.200 0.558 1.00 95.38 100 MET A C 1
ATOM 789 O O . MET A 1 100 ? 0.404 0.239 -0.541 1.00 95.38 100 MET A O 1
ATOM 793 N N . LEU A 1 101 ? 1.017 -0.528 1.470 1.00 95.31 101 LEU A N 1
ATOM 794 C CA . LEU A 1 101 ? 2.455 -0.269 1.276 1.00 95.31 101 LEU A CA 1
ATOM 795 C C . LEU A 1 101 ? 3.162 -1.320 0.409 1.00 95.31 101 LEU A C 1
ATOM 797 O O . LEU A 1 101 ? 4.027 -0.971 -0.380 1.00 95.31 101 LEU A O 1
ATOM 801 N N . ARG A 1 102 ? 2.804 -2.598 0.557 1.00 96.12 102 ARG A N 1
ATOM 802 C CA . ARG A 1 102 ? 3.369 -3.735 -0.199 1.00 96.12 102 ARG A CA 1
ATOM 803 C C . ARG A 1 102 ? 2.259 -4.465 -0.931 1.00 96.12 102 ARG A C 1
ATOM 805 O O . ARG A 1 102 ? 1.098 -4.175 -0.656 1.00 96.12 102 ARG A O 1
ATOM 812 N N . ASP A 1 103 ? 2.592 -5.391 -1.817 1.00 96.50 103 ASP A N 1
ATOM 813 C CA . ASP A 1 103 ? 1.597 -6.317 -2.355 1.00 96.50 103 ASP A CA 1
ATOM 814 C C . ASP A 1 103 ? 1.582 -7.633 -1.568 1.00 96.50 1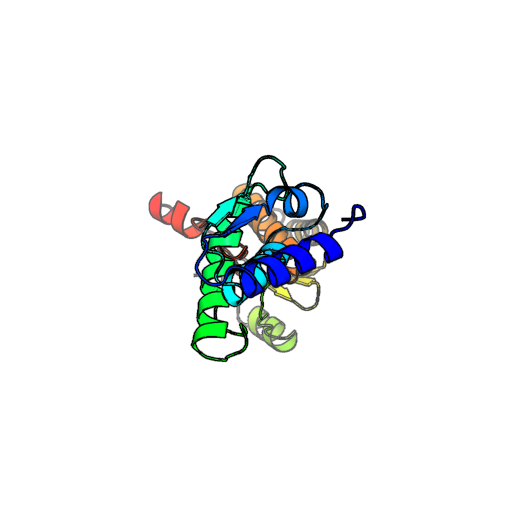03 ASP A C 1
ATOM 816 O O . ASP A 1 103 ? 2.617 -8.077 -1.066 1.00 96.50 103 ASP A O 1
ATOM 820 N N . PRO A 1 104 ? 0.413 -8.285 -1.428 1.00 93.75 104 PRO A N 1
ATOM 821 C CA . PRO A 1 104 ? 0.286 -9.506 -0.633 1.00 93.75 104 PRO A CA 1
ATOM 822 C C . PRO A 1 104 ? 1.003 -10.709 -1.259 1.00 93.75 104 PRO A C 1
ATOM 824 O O . PRO A 1 104 ? 1.277 -11.690 -0.567 1.00 93.75 104 PRO A O 1
ATOM 827 N N . LYS A 1 105 ? 1.260 -10.665 -2.571 1.00 92.81 105 LYS A N 1
ATOM 828 C CA . LYS A 1 105 ? 1.955 -11.712 -3.315 1.00 92.81 105 LYS A CA 1
ATOM 829 C C . LYS A 1 105 ? 2.664 -11.109 -4.522 1.00 92.81 105 LYS A C 1
ATOM 831 O O . LYS A 1 105 ? 2.033 -10.392 -5.292 1.00 92.81 105 LYS A O 1
ATOM 836 N N . LEU A 1 106 ? 3.923 -11.490 -4.704 1.00 94.50 106 LEU A N 1
ATOM 837 C CA . LEU A 1 106 ? 4.703 -11.211 -5.904 1.00 94.50 106 LEU A CA 1
ATOM 838 C C . LEU A 1 106 ? 4.751 -12.462 -6.787 1.00 94.50 106 LEU A C 1
ATOM 840 O O . LEU A 1 106 ? 4.724 -13.595 -6.290 1.00 94.50 106 LEU A O 1
ATOM 844 N N . LYS A 1 107 ? 4.755 -12.253 -8.099 1.00 93.69 107 LYS A N 1
ATOM 845 C CA . LYS A 1 107 ? 4.965 -13.276 -9.120 1.00 93.69 107 LYS A CA 1
ATOM 846 C C . LYS A 1 107 ? 6.246 -12.924 -9.861 1.00 93.69 107 LYS A C 1
ATOM 848 O O . LYS A 1 107 ? 6.291 -11.920 -10.565 1.00 93.69 107 LYS A O 1
ATOM 853 N N . GLU A 1 108 ? 7.239 -13.779 -9.699 1.00 92.38 108 GLU A N 1
ATOM 854 C CA . GLU A 1 108 ? 8.528 -13.693 -10.378 1.00 92.38 108 GLU A CA 1
ATOM 855 C C . GLU A 1 108 ? 8.575 -14.750 -11.484 1.00 92.38 108 GLU A C 1
ATOM 857 O O . GLU A 1 108 ? 7.954 -15.815 -11.370 1.00 92.38 108 GLU A O 1
ATOM 862 N N . LEU A 1 109 ? 9.264 -14.429 -12.572 1.00 92.56 109 LEU A N 1
ATOM 863 C CA . LEU A 1 109 ? 9.509 -15.333 -13.691 1.00 92.56 109 LEU A CA 1
ATOM 864 C C . LEU A 1 109 ? 10.756 -16.189 -13.445 1.00 92.56 109 LEU A C 1
ATOM 866 O O . LEU A 1 109 ? 10.758 -17.372 -13.784 1.00 92.56 109 LEU A O 1
ATOM 870 N N . GLY A 1 110 ? 11.785 -15.608 -12.838 1.00 94.00 110 GLY A N 1
ATOM 871 C CA . GLY A 1 110 ? 13.124 -16.164 -12.706 1.00 94.00 110 GLY A CA 1
ATOM 872 C C . GLY A 1 110 ? 14.053 -15.675 -13.820 1.00 94.00 110 GLY A C 1
ATOM 873 O O . GLY A 1 110 ? 13.656 -15.553 -14.984 1.00 94.00 110 GLY A O 1
ATOM 874 N N . SER A 1 111 ? 15.327 -15.484 -13.482 1.00 91.62 111 SER A N 1
ATOM 875 C CA . SER A 1 111 ? 16.402 -15.109 -14.415 1.00 91.62 111 SER A CA 1
ATOM 876 C C . SER A 1 111 ? 16.453 -15.960 -15.692 1.00 91.62 111 SER A C 1
ATOM 878 O O . SER A 1 111 ? 16.496 -15.401 -16.787 1.00 91.62 111 SER A O 1
ATOM 880 N N . GLU A 1 112 ? 16.364 -17.290 -15.586 1.00 93.88 112 GLU A N 1
ATOM 881 C CA . GLU A 1 112 ? 16.363 -18.191 -16.754 1.00 93.88 112 GLU A CA 1
ATOM 882 C C . GLU A 1 112 ? 15.160 -17.937 -17.680 1.00 93.88 112 GLU A C 1
ATOM 884 O O . GLU A 1 112 ? 15.282 -17.937 -18.908 1.00 93.88 112 GLU A O 1
ATOM 889 N N . ALA A 1 113 ? 13.978 -17.687 -17.112 1.00 94.94 113 ALA A N 1
ATOM 890 C CA . ALA A 1 113 ? 12.784 -17.391 -17.895 1.00 94.94 113 ALA A CA 1
ATOM 891 C C . ALA A 1 113 ? 12.889 -16.025 -18.591 1.00 94.94 113 ALA A C 1
ATOM 893 O O . ALA A 1 113 ? 12.479 -15.899 -19.746 1.00 94.94 113 ALA A O 1
ATOM 894 N N . LEU A 1 114 ? 13.475 -15.024 -17.926 1.00 95.69 114 LEU A N 1
ATOM 895 C CA . LEU A 1 114 ? 13.716 -13.696 -18.499 1.00 95.69 114 LEU A CA 1
ATOM 896 C C . LEU A 1 114 ? 14.735 -13.734 -19.645 1.00 95.69 114 LEU A C 1
ATOM 898 O O . LEU A 1 114 ? 14.510 -13.106 -20.678 1.00 95.69 114 LEU A O 1
ATOM 902 N N . GLU A 1 115 ? 15.818 -14.500 -19.511 1.00 94.69 115 GLU A N 1
ATOM 903 C CA . GLU A 1 115 ? 16.798 -14.704 -20.587 1.00 94.69 115 GLU A CA 1
ATOM 904 C C . GLU A 1 115 ? 16.172 -15.402 -21.801 1.00 94.69 115 GLU A C 1
ATOM 906 O O . GLU A 1 115 ? 16.327 -14.953 -22.942 1.00 94.69 115 GLU A O 1
ATOM 911 N N . ASN A 1 116 ? 15.395 -16.460 -21.559 1.00 95.31 116 ASN A N 1
ATOM 912 C CA . ASN A 1 116 ? 14.664 -17.165 -22.610 1.00 95.31 116 ASN A CA 1
ATOM 913 C C . ASN A 1 116 ? 13.631 -16.269 -23.303 1.00 95.31 116 ASN A C 1
ATOM 915 O O . ASN A 1 116 ? 13.439 -16.382 -24.517 1.00 95.31 116 ASN A O 1
ATOM 919 N N . LEU A 1 117 ? 12.963 -15.388 -22.553 1.00 94.62 117 LEU A N 1
ATOM 920 C CA . LEU A 1 117 ? 12.027 -14.412 -23.101 1.00 94.62 117 LEU A CA 1
ATOM 921 C C . LEU A 1 117 ? 12.756 -13.396 -23.983 1.00 94.62 117 LEU A C 1
ATOM 923 O O . LEU A 1 117 ? 12.353 -13.192 -25.128 1.00 94.62 117 LEU A O 1
ATOM 927 N N . ALA A 1 118 ? 13.854 -12.817 -23.493 1.00 94.69 118 ALA A N 1
ATOM 928 C CA . ALA A 1 118 ? 14.670 -11.868 -24.243 1.00 94.69 118 ALA A CA 1
ATOM 929 C C . ALA A 1 118 ? 15.136 -12.453 -25.586 1.00 94.69 118 ALA A C 1
ATOM 931 O O . ALA A 1 118 ? 14.995 -11.815 -26.630 1.00 94.69 118 ALA A O 1
ATOM 932 N N . ALA A 1 119 ? 15.588 -13.711 -25.593 1.00 94.69 119 ALA A N 1
ATOM 933 C CA . ALA A 1 119 ? 16.037 -14.405 -26.801 1.00 94.69 119 ALA A CA 1
ATOM 934 C C . ALA A 1 119 ? 14.934 -14.618 -27.859 1.00 94.69 119 ALA A C 1
ATOM 936 O O . ALA A 1 119 ? 15.242 -14.874 -29.030 1.00 94.69 119 ALA A O 1
ATOM 937 N N . GLN A 1 120 ? 13.656 -14.519 -27.483 1.00 94.88 120 GLN A N 1
ATOM 938 C CA . GLN A 1 120 ? 12.503 -14.730 -28.364 1.00 94.88 120 GLN A CA 1
ATOM 939 C C . GLN A 1 120 ? 11.897 -13.431 -28.907 1.00 94.88 120 GLN A C 1
ATOM 941 O O . GLN A 1 120 ? 11.144 -13.481 -29.881 1.00 94.88 120 GLN A O 1
ATOM 946 N N . ILE A 1 121 ? 12.232 -12.271 -28.338 1.00 93.19 121 ILE A N 1
ATOM 947 C CA . ILE A 1 121 ? 11.684 -10.988 -28.789 1.00 93.19 121 ILE A CA 1
ATOM 948 C C . ILE A 1 121 ? 12.267 -10.616 -30.160 1.00 93.19 121 ILE A C 1
ATOM 950 O O . ILE A 1 121 ? 13.459 -10.780 -30.431 1.00 93.19 121 ILE A O 1
ATOM 954 N N . ARG A 1 122 ? 11.401 -10.149 -31.064 1.00 91.56 122 ARG A N 1
ATOM 955 C CA . ARG A 1 122 ? 11.760 -9.761 -32.445 1.00 91.56 122 ARG A CA 1
ATOM 956 C C . ARG A 1 122 ? 11.275 -8.365 -32.832 1.00 91.56 122 ARG A C 1
ATOM 958 O O . ARG A 1 122 ? 11.690 -7.839 -33.862 1.00 91.56 122 ARG A O 1
ATOM 965 N N . ASP A 1 123 ? 10.429 -7.753 -32.012 1.00 89.25 123 ASP A N 1
ATOM 966 C CA . ASP A 1 123 ? 9.899 -6.408 -32.214 1.00 89.25 123 ASP A CA 1
ATOM 967 C C . ASP A 1 123 ? 10.673 -5.345 -31.405 1.00 89.25 123 ASP A C 1
ATOM 969 O O . ASP A 1 123 ? 11.309 -5.670 -30.400 1.00 89.25 123 ASP A O 1
ATOM 973 N N . PRO A 1 124 ? 10.643 -4.071 -31.833 1.00 85.81 124 PRO A N 1
ATOM 974 C CA . PRO A 1 124 ? 11.391 -3.002 -31.172 1.00 85.81 124 PRO A CA 1
ATOM 975 C C . PRO A 1 124 ? 10.773 -2.539 -29.843 1.00 85.81 124 PRO A C 1
ATOM 977 O O . PRO A 1 124 ? 11.377 -1.704 -29.173 1.00 85.81 124 PRO A O 1
ATOM 980 N N . ASN A 1 125 ? 9.600 -3.049 -29.436 1.00 87.06 125 ASN A N 1
ATOM 981 C CA . ASN A 1 125 ? 8.931 -2.551 -28.238 1.00 87.06 125 ASN A CA 1
ATOM 982 C C . ASN A 1 125 ? 9.662 -2.988 -26.972 1.00 87.06 125 ASN A C 1
ATOM 984 O O . ASN A 1 125 ? 9.947 -4.173 -26.764 1.00 87.06 125 ASN A O 1
ATOM 988 N N . TYR A 1 126 ? 9.875 -2.018 -26.090 1.00 89.19 126 TYR A N 1
ATOM 989 C CA . TYR A 1 126 ? 10.466 -2.255 -24.788 1.00 89.19 126 TYR A CA 1
ATOM 990 C C . TYR A 1 126 ? 9.499 -2.979 -23.860 1.00 89.19 126 TYR A C 1
ATOM 992 O O . TYR A 1 126 ? 8.350 -2.568 -23.665 1.00 89.19 126 TYR A O 1
ATOM 1000 N N . ARG A 1 127 ? 10.009 -4.049 -23.262 1.00 93.88 127 ARG A N 1
ATOM 1001 C CA . ARG A 1 127 ? 9.373 -4.783 -22.174 1.00 93.88 127 ARG A CA 1
ATOM 1002 C C . ARG A 1 127 ? 10.222 -4.610 -20.930 1.00 93.88 127 ARG A C 1
ATOM 1004 O O . ARG A 1 127 ? 11.435 -4.812 -20.988 1.00 93.88 127 ARG A O 1
ATOM 1011 N N . ILE A 1 128 ? 9.578 -4.223 -19.839 1.00 95.69 128 ILE A N 1
ATOM 1012 C CA . ILE A 1 128 ? 10.214 -3.936 -18.560 1.00 95.69 128 ILE A CA 1
ATOM 1013 C C . ILE A 1 128 ? 9.723 -4.956 -17.536 1.00 95.69 128 ILE A C 1
ATOM 1015 O O . ILE A 1 128 ? 8.527 -5.221 -17.422 1.00 95.69 128 ILE A O 1
ATOM 1019 N N . PHE A 1 129 ? 10.654 -5.513 -16.773 1.00 97.12 129 PHE A N 1
ATOM 1020 C CA . PHE A 1 129 ? 10.381 -6.350 -15.613 1.00 97.12 129 PHE A CA 1
ATOM 1021 C C . PHE A 1 129 ? 11.158 -5.818 -14.407 1.00 97.12 129 PHE A C 1
ATOM 1023 O O . PHE A 1 129 ? 12.206 -5.186 -14.551 1.00 97.12 129 PHE A O 1
ATOM 1030 N N . ALA A 1 130 ? 10.620 -6.067 -13.217 1.00 96.81 130 ALA A N 1
ATOM 1031 C CA . ALA A 1 130 ? 11.199 -5.677 -11.938 1.00 96.81 130 ALA A CA 1
ATOM 1032 C C . ALA A 1 130 ? 11.169 -6.889 -11.009 1.00 96.81 130 ALA A C 1
ATOM 1034 O O . ALA A 1 130 ? 10.114 -7.266 -10.501 1.00 96.81 130 ALA A O 1
ATOM 1035 N N . GLU A 1 131 ? 12.327 -7.513 -10.839 1.00 95.38 131 GLU A N 1
ATOM 1036 C CA . GLU A 1 131 ? 12.511 -8.786 -10.146 1.00 95.38 131 GLU A CA 1
ATOM 1037 C C . GLU A 1 131 ? 13.975 -8.891 -9.677 1.00 95.38 131 GLU A C 1
ATOM 1039 O O . GLU A 1 131 ? 14.832 -8.172 -10.183 1.00 95.38 131 GLU A O 1
ATOM 1044 N N . GLU A 1 132 ? 14.286 -9.745 -8.693 1.00 91.25 132 GLU A N 1
ATOM 1045 C CA . GLU A 1 132 ? 15.674 -9.990 -8.246 1.00 91.25 132 GLU A CA 1
ATOM 1046 C C . GLU A 1 132 ? 16.438 -8.699 -7.849 1.00 91.25 132 GLU A C 1
ATOM 1048 O O . GLU A 1 132 ? 17.652 -8.593 -8.026 1.00 91.25 132 GLU A O 1
ATOM 1053 N N . ASN A 1 133 ? 15.731 -7.700 -7.302 1.00 92.62 133 ASN A N 1
ATOM 1054 C CA . ASN A 1 133 ? 16.258 -6.360 -6.991 1.00 92.62 133 ASN A CA 1
ATOM 1055 C C . ASN A 1 133 ? 16.873 -5.617 -8.192 1.00 92.62 133 ASN A C 1
ATOM 1057 O O . ASN A 1 133 ? 17.697 -4.725 -7.997 1.00 92.62 133 ASN A O 1
ATOM 1061 N N . ALA A 1 134 ? 16.473 -5.950 -9.418 1.00 96.12 134 ALA A N 1
ATOM 1062 C CA . ALA A 1 134 ? 16.948 -5.309 -10.633 1.00 96.12 134 ALA A CA 1
ATOM 1063 C C . ALA A 1 134 ? 15.798 -4.978 -11.591 1.00 96.12 134 ALA A C 1
ATOM 1065 O O . ALA A 1 134 ? 14.734 -5.599 -11.606 1.00 96.12 134 ALA A O 1
ATOM 1066 N N . LEU A 1 135 ? 16.041 -3.970 -12.417 1.00 97.25 135 LEU A N 1
ATOM 1067 C CA . LEU A 1 135 ? 15.257 -3.660 -13.595 1.00 97.25 135 LEU A CA 1
ATOM 1068 C C . LEU A 1 135 ? 15.801 -4.462 -14.770 1.00 97.25 135 LEU A C 1
ATOM 1070 O O . LEU A 1 135 ? 17.012 -4.563 -14.972 1.00 97.25 135 LEU A O 1
ATOM 1074 N N . HIS A 1 136 ? 14.882 -5.003 -15.552 1.00 96.56 136 HIS A N 1
ATOM 1075 C CA . HIS A 1 136 ? 15.147 -5.817 -16.723 1.00 96.56 136 HIS A CA 1
ATOM 1076 C C . HIS A 1 136 ? 14.422 -5.185 -17.898 1.00 96.56 136 HIS A C 1
ATOM 1078 O O . HIS A 1 136 ? 13.194 -5.174 -17.926 1.00 96.56 136 HIS A O 1
ATOM 1084 N N . VAL A 1 137 ? 15.164 -4.658 -18.863 1.00 95.12 137 VAL A N 1
ATOM 1085 C CA . VAL A 1 137 ? 14.598 -4.017 -20.050 1.00 95.12 137 VAL A CA 1
ATOM 1086 C C . VAL A 1 137 ? 15.049 -4.790 -21.272 1.00 95.12 137 VAL A C 1
ATOM 1088 O O . VAL A 1 137 ? 16.235 -5.059 -21.432 1.00 95.12 137 VAL A O 1
ATOM 1091 N N . MET A 1 138 ? 14.112 -5.175 -22.130 1.00 93.94 138 MET A N 1
ATOM 1092 C CA . MET A 1 138 ? 14.414 -6.000 -23.297 1.00 93.94 138 MET A CA 1
ATOM 1093 C C . MET A 1 138 ? 13.548 -5.639 -24.499 1.00 93.94 138 MET A C 1
ATOM 1095 O O . MET A 1 138 ? 12.366 -5.314 -24.364 1.00 93.94 138 MET A O 1
ATOM 1099 N N . ASN A 1 139 ? 14.147 -5.722 -25.680 1.00 91.94 139 ASN A N 1
ATOM 1100 C CA . ASN A 1 139 ? 13.482 -5.645 -26.977 1.00 91.94 139 ASN A CA 1
ATOM 1101 C C . ASN A 1 139 ? 14.252 -6.528 -27.987 1.00 91.94 139 ASN A C 1
ATOM 1103 O O . ASN A 1 139 ? 15.094 -7.334 -27.593 1.00 91.94 139 ASN A O 1
ATOM 1107 N N . ARG A 1 140 ? 13.982 -6.407 -29.293 1.00 89.56 140 ARG A N 1
ATOM 1108 C CA . ARG A 1 140 ? 14.723 -7.170 -30.319 1.00 89.56 140 ARG A CA 1
ATOM 1109 C C . ARG A 1 140 ? 16.220 -6.848 -30.391 1.00 89.56 140 ARG A C 1
ATOM 1111 O O . ARG A 1 140 ? 16.974 -7.654 -30.927 1.00 89.56 140 ARG A O 1
ATOM 1118 N N . ASP A 1 141 ? 16.612 -5.654 -29.956 1.00 87.00 141 ASP A N 1
ATOM 1119 C CA . ASP A 1 141 ? 17.956 -5.114 -30.145 1.00 87.00 141 ASP A CA 1
ATOM 1120 C C . ASP A 1 141 ? 18.861 -5.413 -28.940 1.00 87.00 141 ASP A C 1
ATOM 1122 O O . ASP A 1 141 ? 20.086 -5.347 -29.050 1.00 87.00 141 ASP A O 1
ATOM 1126 N N . GLY A 1 142 ? 18.285 -5.784 -27.793 1.00 89.75 142 GLY A N 1
ATOM 1127 C CA . GLY A 1 142 ? 19.071 -6.162 -26.631 1.00 89.75 142 GLY A CA 1
ATOM 1128 C C . GLY A 1 142 ? 18.272 -6.481 -25.377 1.00 89.75 142 GLY A C 1
ATOM 1129 O O . GLY A 1 142 ? 17.045 -6.376 -25.315 1.00 89.75 142 GLY A O 1
ATOM 1130 N N . TYR A 1 143 ? 19.033 -6.875 -24.360 1.00 94.06 143 TYR A N 1
ATOM 1131 C CA . TYR A 1 143 ? 18.577 -7.112 -23.001 1.00 94.06 143 TYR A CA 1
ATOM 1132 C C . TYR A 1 143 ? 19.543 -6.425 -22.041 1.00 94.06 143 TYR A C 1
ATOM 1134 O O . TYR A 1 143 ? 20.735 -6.731 -22.014 1.00 94.06 143 TYR A O 1
ATOM 1142 N N . TRP A 1 144 ? 19.013 -5.488 -21.267 1.00 94.00 144 TRP A N 1
ATOM 1143 C CA . TRP A 1 144 ? 19.750 -4.673 -20.317 1.00 94.00 144 TRP A CA 1
ATOM 1144 C C . TRP A 1 144 ? 19.210 -4.923 -18.910 1.00 94.00 144 TRP A C 1
ATOM 1146 O O . TRP A 1 144 ? 17.996 -4.977 -18.695 1.00 94.00 144 TRP A O 1
ATOM 1156 N N . LYS A 1 145 ? 20.121 -5.080 -17.948 1.00 95.50 145 LYS A N 1
ATOM 1157 C CA . LYS A 1 145 ? 19.809 -5.319 -16.535 1.00 95.50 145 LYS A CA 1
ATOM 1158 C C . LYS A 1 145 ? 20.580 -4.322 -15.680 1.00 95.50 145 LYS A C 1
ATOM 1160 O O . LYS A 1 145 ? 21.768 -4.109 -15.911 1.00 95.50 145 LYS A O 1
ATOM 1165 N N . GLY A 1 146 ? 19.922 -3.731 -14.691 1.00 95.00 146 GLY A N 1
ATOM 1166 C CA . GLY A 1 146 ? 20.546 -2.744 -13.810 1.00 95.00 146 GLY A CA 1
ATOM 1167 C C . GLY A 1 146 ? 19.648 -2.355 -12.648 1.00 95.00 146 GLY A C 1
ATOM 1168 O O . GLY A 1 146 ? 18.461 -2.661 -12.643 1.00 95.00 146 GLY A O 1
ATOM 1169 N N . THR A 1 147 ? 20.209 -1.696 -11.641 1.00 95.25 147 THR A N 1
ATOM 1170 C CA . THR A 1 147 ? 19.448 -1.212 -10.476 1.00 95.25 147 THR A CA 1
ATOM 1171 C C . THR A 1 147 ? 19.103 0.270 -10.573 1.00 95.25 147 THR A C 1
ATOM 1173 O O . THR A 1 147 ? 18.213 0.730 -9.865 1.00 95.25 147 THR A O 1
ATOM 1176 N N . ASP A 1 148 ? 19.797 1.005 -11.444 1.00 94.12 148 ASP A N 1
ATOM 1177 C CA . ASP A 1 148 ? 19.597 2.432 -11.672 1.00 94.12 148 ASP A CA 1
ATOM 1178 C C . ASP A 1 148 ? 18.974 2.673 -13.065 1.00 94.12 148 ASP A C 1
ATOM 1180 O O . ASP A 1 148 ? 19.580 2.313 -14.083 1.00 94.12 148 ASP A O 1
ATOM 1184 N N . PRO A 1 149 ? 17.774 3.282 -13.141 1.00 94.06 149 PRO A N 1
ATOM 1185 C CA . PRO A 1 149 ? 17.172 3.715 -14.398 1.00 94.06 149 PRO A CA 1
ATOM 1186 C C . PRO A 1 149 ? 18.068 4.613 -15.261 1.00 94.06 149 PRO A C 1
ATOM 1188 O O . PRO A 1 149 ? 17.981 4.535 -16.485 1.00 94.06 149 PRO A O 1
ATOM 1191 N N . PHE A 1 150 ? 18.909 5.465 -14.662 1.00 92.38 150 PHE A N 1
ATOM 1192 C CA . PHE A 1 150 ? 19.792 6.367 -15.409 1.00 92.38 150 PHE A CA 1
ATOM 1193 C C . PHE A 1 150 ? 20.933 5.608 -16.083 1.00 92.38 150 PHE A C 1
ATOM 1195 O O . PHE A 1 150 ? 21.176 5.811 -17.269 1.00 92.38 150 PHE A O 1
ATOM 1202 N N . GLU A 1 151 ? 21.568 4.668 -15.379 1.00 92.19 151 GLU A N 1
ATOM 1203 C CA . GLU A 1 151 ? 22.611 3.821 -15.970 1.00 92.19 151 GLU A CA 1
ATOM 1204 C C . GLU A 1 151 ? 22.059 2.955 -17.110 1.00 92.19 151 GLU A C 1
ATOM 1206 O O . GLU A 1 151 ? 22.712 2.783 -18.140 1.00 92.19 151 GLU A O 1
ATOM 1211 N N . LEU A 1 152 ? 20.838 2.429 -16.955 1.00 91.56 152 LEU A N 1
ATOM 1212 C CA . LEU A 1 152 ? 20.147 1.710 -18.027 1.00 91.56 152 LEU A CA 1
ATOM 1213 C C . LEU A 1 152 ? 19.857 2.621 -19.222 1.00 91.56 152 LEU A C 1
ATOM 1215 O O . LEU A 1 152 ? 20.067 2.223 -20.367 1.00 91.56 152 LEU A O 1
ATOM 1219 N N . PHE A 1 153 ? 19.424 3.853 -18.964 1.00 90.00 153 PHE A N 1
ATOM 1220 C CA . PHE A 1 153 ? 19.172 4.831 -20.013 1.00 90.00 153 PHE A CA 1
ATOM 1221 C C . PHE A 1 153 ? 20.436 5.189 -20.805 1.00 90.00 153 PHE A C 1
ATOM 1223 O O . PHE A 1 153 ? 20.398 5.217 -22.037 1.00 90.00 153 PHE A O 1
ATOM 1230 N N . ASP A 1 154 ? 21.567 5.381 -20.125 1.00 89.75 154 ASP A N 1
ATOM 1231 C CA . ASP A 1 154 ? 22.861 5.637 -20.764 1.00 89.75 154 ASP A CA 1
ATOM 1232 C C . ASP A 1 154 ? 23.299 4.454 -21.644 1.00 89.75 154 ASP A C 1
ATOM 1234 O O . ASP A 1 154 ? 23.788 4.651 -22.761 1.00 89.75 154 ASP A O 1
ATOM 1238 N N . GLN A 1 155 ? 23.054 3.215 -21.200 1.00 87.44 155 GLN A N 1
ATOM 1239 C CA . GLN A 1 155 ? 23.292 2.015 -22.013 1.00 87.44 155 GLN A CA 1
ATOM 1240 C C . GLN A 1 155 ? 22.408 1.983 -23.267 1.00 87.44 155 GLN A C 1
ATOM 1242 O O . GLN A 1 155 ? 22.898 1.641 -24.348 1.00 87.44 155 GLN A O 1
ATOM 1247 N N . PHE A 1 156 ? 21.129 2.366 -23.164 1.00 83.75 156 PHE A N 1
ATOM 1248 C CA . PHE A 1 156 ? 20.239 2.453 -24.328 1.00 83.75 156 PHE A CA 1
ATOM 1249 C C . PHE A 1 156 ? 20.716 3.508 -25.318 1.00 83.75 156 PHE A C 1
ATOM 1251 O O . PHE A 1 156 ? 20.768 3.236 -26.516 1.00 83.75 156 PHE A O 1
ATOM 1258 N N . GLN A 1 157 ? 21.091 4.691 -24.830 1.00 83.06 157 GLN A N 1
ATOM 1259 C CA . GLN A 1 157 ? 21.560 5.788 -25.672 1.00 83.06 157 GLN A CA 1
ATOM 1260 C C . GLN A 1 157 ? 22.885 5.444 -26.364 1.00 83.06 157 GLN A C 1
ATOM 1262 O O . GLN A 1 157 ? 23.061 5.768 -27.537 1.00 83.06 157 GLN A O 1
ATOM 1267 N N . ALA A 1 158 ? 23.791 4.743 -25.677 1.00 83.12 158 ALA A N 1
ATOM 1268 C CA . ALA A 1 158 ? 25.035 4.258 -26.268 1.00 83.12 158 ALA A CA 1
ATOM 1269 C C . ALA A 1 158 ? 24.792 3.200 -27.357 1.00 83.12 158 ALA A C 1
ATOM 1271 O O . ALA A 1 158 ? 25.482 3.199 -28.378 1.00 83.12 158 ALA A O 1
ATOM 1272 N N . ALA A 1 159 ? 23.808 2.319 -27.160 1.00 78.69 159 ALA A N 1
ATOM 1273 C CA . ALA A 1 159 ? 23.453 1.285 -28.128 1.00 78.69 159 ALA A CA 1
ATOM 1274 C C . ALA A 1 159 ? 22.641 1.830 -29.323 1.00 78.69 159 ALA A C 1
ATOM 1276 O O . ALA A 1 159 ? 22.831 1.370 -30.447 1.00 78.69 159 ALA A O 1
ATOM 1277 N N . HIS A 1 160 ? 21.776 2.828 -29.098 1.00 72.31 160 HIS A N 1
ATOM 1278 C CA . HIS A 1 160 ? 20.798 3.334 -30.074 1.00 72.31 160 HIS A CA 1
ATOM 1279 C C . HIS A 1 160 ? 20.697 4.875 -30.086 1.00 72.31 160 HIS A C 1
ATOM 1281 O O . HIS A 1 160 ? 19.631 5.444 -29.838 1.00 72.31 160 HIS A O 1
ATOM 1287 N N . PRO A 1 161 ? 21.779 5.600 -30.425 1.00 61.62 161 PRO A N 1
ATOM 1288 C CA . PRO A 1 161 ? 21.844 7.059 -30.279 1.00 61.62 161 PRO A CA 1
ATOM 1289 C C . PRO A 1 161 ? 20.908 7.851 -31.209 1.00 61.62 161 PRO A C 1
ATOM 1291 O O . PRO A 1 161 ? 20.753 9.056 -31.023 1.00 61.62 161 PRO A O 1
ATOM 1294 N N . LYS A 1 162 ? 20.314 7.218 -32.231 1.00 62.66 162 LYS A N 1
ATOM 1295 C CA . LYS A 1 162 ? 19.440 7.879 -33.221 1.00 62.66 162 LYS A CA 1
ATOM 1296 C C . LYS A 1 162 ? 17.959 7.516 -33.108 1.00 62.66 162 LYS A C 1
ATOM 1298 O O . LYS A 1 162 ? 17.152 8.180 -33.751 1.00 62.66 162 LYS A O 1
ATOM 1303 N N . ASP A 1 163 ? 17.616 6.519 -32.293 1.00 64.62 163 ASP A N 1
ATOM 1304 C CA . ASP A 1 163 ? 16.280 5.907 -32.300 1.00 64.62 163 ASP A CA 1
ATOM 1305 C C . ASP A 1 163 ? 15.450 6.235 -31.048 1.00 64.62 163 ASP A C 1
ATOM 1307 O O . ASP A 1 163 ? 14.262 5.927 -30.994 1.00 64.62 163 ASP A O 1
ATOM 1311 N N . LEU A 1 164 ? 16.042 6.901 -30.050 1.00 73.31 164 LEU A N 1
ATOM 1312 C CA . LEU A 1 164 ? 15.345 7.299 -28.829 1.00 73.31 164 LEU A CA 1
ATOM 1313 C C . LEU A 1 164 ? 14.832 8.740 -28.946 1.00 73.31 164 LEU A C 1
ATOM 1315 O O . LEU A 1 164 ? 15.496 9.701 -28.554 1.00 73.31 164 LEU A O 1
ATOM 1319 N N . ASP A 1 165 ? 13.640 8.900 -29.520 1.00 81.19 165 ASP A N 1
ATOM 1320 C CA . ASP A 1 165 ? 12.960 10.195 -29.502 1.00 81.19 165 ASP A CA 1
ATOM 1321 C C . ASP A 1 165 ? 12.512 10.584 -28.075 1.00 81.19 165 ASP A C 1
ATOM 1323 O O . ASP A 1 165 ? 12.528 9.786 -27.131 1.00 81.19 165 ASP A O 1
ATOM 1327 N N . ALA A 1 166 ? 12.091 11.840 -27.908 1.00 85.81 166 ALA A N 1
ATOM 1328 C CA . ALA A 1 166 ? 11.667 12.364 -26.611 1.00 85.81 166 ALA A CA 1
ATOM 1329 C C . ALA A 1 166 ? 10.479 11.594 -26.001 1.00 85.81 166 ALA A C 1
ATOM 1331 O O . ALA A 1 166 ? 10.384 11.469 -24.779 1.00 85.81 166 ALA A O 1
ATOM 1332 N N . SER A 1 167 ? 9.588 11.057 -26.835 1.00 83.19 167 SER A N 1
ATOM 1333 C CA . SER A 1 167 ? 8.415 10.303 -26.391 1.00 83.19 167 SER A CA 1
ATOM 1334 C C . SER A 1 167 ? 8.810 8.931 -25.844 1.00 83.19 167 SER A C 1
ATOM 1336 O O . SER A 1 167 ? 8.280 8.509 -24.815 1.00 83.19 167 SER A O 1
ATOM 1338 N N . HIS A 1 168 ? 9.755 8.247 -26.494 1.00 82.19 168 HIS A N 1
ATOM 1339 C CA . HIS A 1 168 ? 10.319 6.980 -26.027 1.00 82.19 168 HIS A CA 1
ATOM 1340 C C . HIS A 1 168 ? 11.128 7.175 -24.747 1.00 82.19 168 HIS A C 1
ATOM 1342 O O . HIS A 1 168 ? 10.962 6.405 -23.802 1.00 82.19 168 HIS A O 1
ATOM 1348 N N . ALA A 1 169 ? 11.937 8.237 -24.680 1.00 88.12 169 ALA A N 1
ATOM 1349 C CA . ALA A 1 169 ? 12.695 8.578 -23.481 1.00 88.12 169 ALA A CA 1
ATOM 1350 C C . ALA A 1 169 ? 11.779 8.820 -22.274 1.00 88.12 169 ALA A C 1
ATOM 1352 O O . ALA A 1 169 ? 12.004 8.266 -21.198 1.00 88.12 169 ALA A O 1
ATOM 1353 N N . PHE A 1 170 ? 10.716 9.609 -22.465 1.00 89.69 170 PHE A N 1
ATOM 1354 C CA . PHE A 1 170 ? 9.734 9.883 -21.419 1.00 89.69 170 PHE A CA 1
ATOM 1355 C C . PHE A 1 170 ? 9.027 8.607 -20.951 1.00 89.69 170 PHE A C 1
ATOM 1357 O O . PHE A 1 170 ? 8.929 8.372 -19.748 1.00 89.69 170 PHE A O 1
ATOM 1364 N N . TYR A 1 171 ? 8.563 7.775 -21.889 1.00 89.69 171 TYR A N 1
ATOM 1365 C CA . TYR A 1 171 ? 7.876 6.523 -21.571 1.00 89.69 171 TYR A CA 1
ATOM 1366 C C . TYR A 1 171 ? 8.763 5.570 -20.763 1.00 89.69 171 TYR A C 1
ATOM 1368 O O . TYR A 1 171 ? 8.357 5.105 -19.699 1.00 89.69 171 TYR A O 1
ATOM 1376 N N . LEU A 1 172 ? 9.991 5.332 -21.232 1.00 91.12 172 LEU A N 1
ATOM 1377 C CA . LEU A 1 172 ? 10.956 4.484 -20.536 1.00 91.12 172 LEU A CA 1
ATOM 1378 C C . LEU A 1 172 ? 11.272 5.024 -19.142 1.00 91.12 172 LEU A C 1
ATOM 1380 O O . LEU A 1 172 ? 11.244 4.265 -18.180 1.00 91.12 172 LEU A O 1
ATOM 1384 N N . GLY A 1 173 ? 11.523 6.329 -19.010 1.00 93.38 173 GLY A N 1
ATOM 1385 C CA . GLY A 1 173 ? 11.785 6.947 -17.710 1.00 93.38 173 GLY A CA 1
ATOM 1386 C C . GLY A 1 173 ? 10.609 6.806 -16.739 1.00 93.38 173 GLY A C 1
ATOM 1387 O O . GLY A 1 173 ? 10.808 6.452 -15.577 1.00 93.38 173 GLY A O 1
ATOM 1388 N N . TYR A 1 174 ? 9.381 7.032 -17.215 1.00 94.56 174 TYR A N 1
ATOM 1389 C CA . TYR A 1 174 ? 8.164 6.888 -16.413 1.00 94.56 174 TYR A CA 1
ATOM 1390 C C . TYR A 1 174 ? 7.973 5.448 -15.918 1.00 94.56 174 TYR A C 1
ATOM 1392 O O . TYR A 1 174 ? 7.797 5.219 -14.718 1.00 94.56 174 TYR A O 1
ATOM 1400 N N . GLU A 1 175 ? 8.069 4.468 -16.817 1.00 95.75 175 GLU A N 1
ATOM 1401 C CA . GLU A 1 175 ? 7.872 3.060 -16.474 1.00 95.75 175 GLU A CA 1
ATOM 1402 C C . GLU A 1 175 ? 9.022 2.489 -15.629 1.00 95.75 175 GLU A C 1
ATOM 1404 O O . GLU A 1 175 ? 8.758 1.798 -14.647 1.00 95.75 175 GLU A O 1
ATOM 1409 N N . MET A 1 176 ? 10.285 2.832 -15.912 1.00 96.44 176 MET A N 1
ATOM 1410 C CA . MET A 1 176 ? 11.422 2.420 -15.073 1.00 96.44 17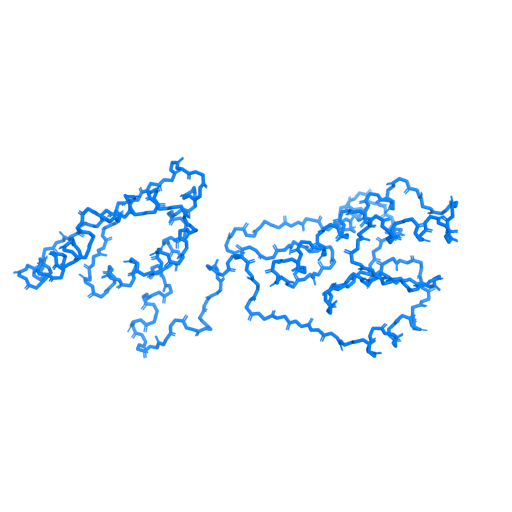6 MET A CA 1
ATOM 1411 C C . MET A 1 176 ? 11.351 3.025 -13.667 1.00 96.44 176 MET A C 1
ATOM 1413 O O . MET A 1 176 ? 11.683 2.349 -12.695 1.00 96.44 176 MET A O 1
ATOM 1417 N N . CYS A 1 177 ? 10.869 4.264 -13.527 1.00 96.38 177 CYS A N 1
ATOM 1418 C CA . CYS A 1 177 ? 10.624 4.865 -12.217 1.00 96.38 177 CYS A CA 1
ATOM 1419 C C . CYS A 1 177 ? 9.554 4.082 -11.438 1.00 96.38 177 CYS A C 1
ATOM 1421 O O . CYS A 1 177 ? 9.771 3.735 -10.274 1.00 96.38 177 CYS A O 1
ATOM 1423 N N . LYS A 1 178 ? 8.432 3.721 -12.082 1.00 96.94 178 LYS A N 1
ATOM 1424 C CA . LYS A 1 178 ? 7.403 2.858 -11.470 1.00 96.94 178 LYS A CA 1
ATOM 1425 C C . LYS A 1 178 ? 7.950 1.486 -11.084 1.00 96.94 178 LYS A C 1
ATOM 1427 O O . LYS A 1 178 ? 7.697 1.024 -9.973 1.00 96.94 178 LYS A O 1
ATOM 1432 N N . ALA A 1 179 ? 8.725 0.861 -11.962 1.00 97.75 179 ALA A N 1
ATOM 1433 C CA . ALA A 1 179 ? 9.352 -0.432 -11.724 1.00 97.75 179 ALA A CA 1
ATOM 1434 C C . ALA A 1 179 ? 10.337 -0.383 -10.538 1.00 97.75 179 ALA A C 1
ATOM 1436 O O . ALA A 1 179 ? 10.303 -1.245 -9.660 1.00 97.75 179 ALA A O 1
ATOM 1437 N N . MET A 1 180 ? 11.148 0.673 -10.436 1.00 97.62 180 MET A N 1
ATOM 1438 C CA . MET A 1 180 ? 12.064 0.893 -9.311 1.00 97.62 180 MET A CA 1
ATOM 1439 C C . MET A 1 180 ? 11.308 1.129 -7.996 1.00 97.62 180 MET A C 1
ATOM 1441 O O . MET A 1 180 ? 11.666 0.560 -6.960 1.00 97.62 180 MET A O 1
ATOM 1445 N N . MET A 1 181 ? 10.234 1.929 -8.018 1.00 96.94 181 MET A N 1
ATOM 1446 C CA . MET A 1 181 ? 9.355 2.097 -6.853 1.00 96.94 181 MET A CA 1
ATOM 1447 C C . MET A 1 181 ? 8.751 0.759 -6.423 1.00 96.94 181 MET A C 1
ATOM 1449 O O . MET A 1 181 ? 8.658 0.484 -5.226 1.00 96.94 181 MET A O 1
ATOM 1453 N N . ALA A 1 182 ? 8.393 -0.095 -7.382 1.00 97.62 182 ALA A N 1
ATOM 1454 C CA . ALA A 1 182 ? 7.843 -1.405 -7.090 1.00 97.62 182 ALA A CA 1
ATOM 1455 C C . ALA A 1 182 ? 8.850 -2.323 -6.390 1.00 97.62 182 ALA A C 1
ATOM 1457 O O . ALA A 1 182 ? 8.513 -2.901 -5.358 1.00 97.62 182 ALA A O 1
ATOM 1458 N N . LEU A 1 183 ? 10.096 -2.385 -6.873 1.00 96.81 183 LEU A N 1
ATOM 1459 C CA . LEU A 1 183 ? 11.183 -3.102 -6.192 1.00 96.81 183 LEU A CA 1
ATOM 1460 C C . LEU A 1 183 ? 11.385 -2.585 -4.765 1.00 96.81 183 LEU A C 1
ATOM 1462 O O . LEU A 1 183 ? 11.409 -3.360 -3.813 1.00 96.81 183 LEU A O 1
ATOM 1466 N N . THR A 1 184 ? 11.460 -1.261 -4.615 1.00 96.75 184 THR A N 1
ATOM 1467 C CA . THR A 1 184 ? 11.706 -0.598 -3.325 1.00 96.75 184 THR A CA 1
ATOM 1468 C C . THR A 1 184 ? 10.636 -0.935 -2.288 1.00 96.75 184 THR A C 1
ATOM 1470 O O . THR A 1 184 ? 10.936 -1.178 -1.118 1.00 96.75 184 THR A O 1
ATOM 1473 N N . LEU A 1 185 ? 9.370 -0.936 -2.706 1.00 96.75 185 LEU A N 1
ATOM 1474 C CA . LEU A 1 185 ? 8.228 -1.111 -1.814 1.00 96.75 185 LEU A CA 1
ATOM 1475 C C . LEU A 1 185 ? 7.747 -2.566 -1.729 1.00 96.75 185 LEU A C 1
ATOM 1477 O O . LEU A 1 185 ? 6.880 -2.868 -0.912 1.00 96.75 185 LEU A O 1
ATOM 1481 N N . GLY A 1 186 ? 8.294 -3.484 -2.529 1.00 97.00 186 GLY A N 1
ATOM 1482 C CA . GLY A 1 186 ? 7.782 -4.852 -2.638 1.00 97.00 186 GLY A CA 1
ATOM 1483 C C . GLY A 1 186 ? 6.379 -4.889 -3.251 1.00 97.00 186 GLY A C 1
ATOM 1484 O O . GLY A 1 186 ? 5.466 -5.508 -2.695 1.00 97.00 186 GLY A O 1
ATOM 1485 N N . LYS A 1 187 ? 6.194 -4.172 -4.362 1.00 97.62 187 LYS A N 1
ATOM 1486 C CA . LYS A 1 187 ? 4.982 -4.181 -5.191 1.00 97.62 187 LYS A CA 1
ATOM 1487 C C . LYS A 1 187 ? 5.177 -5.053 -6.421 1.00 97.62 187 LYS A C 1
ATOM 1489 O O . LYS A 1 187 ? 6.284 -5.169 -6.942 1.00 97.62 187 LYS A O 1
ATOM 1494 N N . GLN A 1 188 ? 4.080 -5.598 -6.930 1.00 96.62 188 GLN A N 1
ATOM 1495 C CA . GLN A 1 188 ? 4.046 -6.203 -8.247 1.00 96.62 188 GLN A CA 1
ATOM 1496 C C . GLN A 1 188 ? 4.030 -5.086 -9.287 1.00 96.62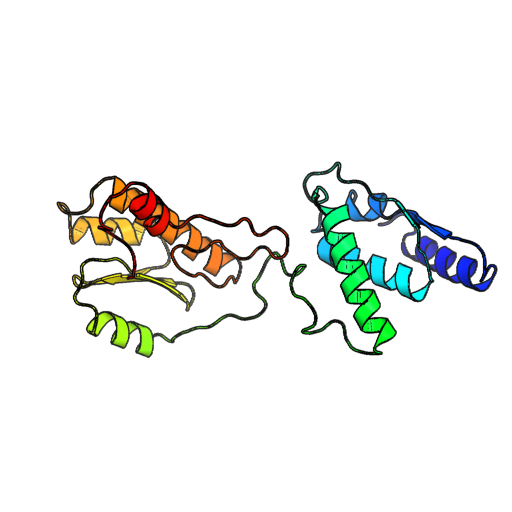 188 GLN A C 1
ATOM 1498 O O . GLN A 1 188 ? 3.017 -4.420 -9.495 1.00 96.62 188 GLN A O 1
ATOM 1503 N N . TYR A 1 189 ? 5.153 -4.902 -9.968 1.00 97.12 189 TYR A N 1
ATOM 1504 C CA . TYR A 1 189 ? 5.163 -4.101 -11.179 1.00 97.12 189 TYR A CA 1
ATOM 1505 C C . TYR A 1 189 ? 4.450 -4.856 -12.304 1.00 97.12 189 TYR A C 1
ATOM 1507 O O . TYR A 1 189 ? 4.677 -6.052 -12.519 1.00 97.12 189 TYR A O 1
ATOM 1515 N N . GLN A 1 190 ? 3.603 -4.133 -13.027 1.00 95.06 190 GLN A N 1
ATOM 1516 C CA . GLN A 1 190 ? 3.080 -4.531 -14.320 1.00 95.06 190 GLN A CA 1
ATOM 1517 C C . GLN A 1 190 ? 3.129 -3.296 -15.216 1.00 95.06 190 GLN A C 1
ATOM 1519 O O . GLN A 1 190 ? 2.587 -2.248 -14.867 1.00 95.06 190 GLN A O 1
ATOM 1524 N N . GLN A 1 191 ? 3.815 -3.422 -16.349 1.00 93.88 191 GLN A N 1
ATOM 1525 C CA . GLN A 1 191 ? 3.972 -2.330 -17.300 1.00 93.88 191 GLN A CA 1
ATOM 1526 C C . GLN A 1 191 ? 2.609 -1.801 -17.744 1.00 93.88 191 GLN A C 1
ATOM 1528 O O . GLN A 1 191 ? 1.663 -2.576 -17.913 1.00 93.88 191 GLN A O 1
ATOM 1533 N N . ASP A 1 192 ? 2.514 -0.477 -17.889 1.00 92.19 192 ASP A N 1
ATOM 1534 C CA . ASP A 1 192 ? 1.287 0.225 -18.285 1.00 92.19 192 ASP A CA 1
ATOM 1535 C C . ASP A 1 192 ? 0.101 0.070 -17.310 1.00 92.19 192 ASP A C 1
ATOM 1537 O O . ASP A 1 192 ? -1.030 0.422 -17.646 1.00 92.19 192 ASP A O 1
ATOM 1541 N N . GLN A 1 193 ? 0.340 -0.439 -16.098 1.00 93.69 193 GLN A N 1
ATOM 1542 C CA . GLN A 1 193 ? -0.651 -0.522 -15.025 1.00 93.69 193 GLN A CA 1
ATOM 1543 C C . GLN A 1 193 ? -0.233 0.348 -13.829 1.00 93.69 193 GLN A C 1
ATOM 1545 O O . GLN A 1 193 ? 0.967 0.599 -13.631 1.00 93.69 193 GLN A O 1
ATOM 1550 N N . PRO A 1 194 ? -1.200 0.812 -13.014 1.00 95.19 194 PRO A N 1
ATOM 1551 C CA . PRO A 1 194 ? -0.890 1.487 -11.764 1.00 95.19 194 PRO A CA 1
ATOM 1552 C C . PRO A 1 194 ? -0.295 0.502 -10.754 1.00 95.19 194 PRO A C 1
ATOM 1554 O O . PRO A 1 194 ? -0.672 -0.672 -10.706 1.00 95.19 194 PRO A O 1
ATOM 1557 N N . LEU A 1 195 ? 0.581 0.996 -9.875 1.00 96.38 195 LEU A N 1
ATOM 1558 C CA . LEU A 1 195 ? 0.925 0.248 -8.666 1.00 96.38 195 LEU A CA 1
ATOM 1559 C C . LEU A 1 195 ? -0.319 0.126 -7.778 1.00 96.38 195 LEU A C 1
ATOM 1561 O O . LEU A 1 195 ? -1.088 1.076 -7.629 1.00 96.38 195 LEU A O 1
ATOM 1565 N N . ASN A 1 196 ? -0.512 -1.043 -7.178 1.00 95.94 196 ASN A N 1
ATOM 1566 C CA . ASN A 1 196 ? -1.650 -1.293 -6.304 1.00 95.94 196 ASN A CA 1
ATOM 1567 C C . ASN A 1 196 ? -1.422 -0.641 -4.934 1.00 95.94 196 ASN A C 1
ATOM 1569 O O . ASN A 1 196 ? -0.504 -1.015 -4.214 1.00 95.94 196 ASN A O 1
ATOM 1573 N N . TRP A 1 197 ? -2.281 0.292 -4.540 1.00 96.75 197 TRP A N 1
ATOM 1574 C CA . TRP A 1 197 ? -2.280 0.973 -3.239 1.00 96.75 197 TRP A CA 1
ATOM 1575 C C . TRP A 1 197 ? -3.477 0.557 -2.372 1.00 96.75 197 TRP A C 1
ATOM 1577 O O . TRP A 1 197 ? -3.922 1.313 -1.508 1.00 96.75 197 TRP A O 1
ATOM 1587 N N . GLY A 1 198 ? -4.045 -0.627 -2.618 1.00 95.94 198 GLY A N 1
ATOM 1588 C CA . GLY A 1 198 ? -5.290 -1.056 -1.990 1.00 95.94 198 GLY A CA 1
ATOM 1589 C C . GLY A 1 198 ? -6.459 -0.193 -2.464 1.00 95.94 198 GLY A C 1
ATOM 1590 O O . GLY A 1 198 ? -6.572 0.101 -3.656 1.00 95.94 198 GLY A O 1
ATOM 1591 N N . PHE A 1 199 ? -7.305 0.270 -1.543 1.00 96.69 199 PHE A N 1
ATOM 1592 C CA . PHE A 1 199 ? -8.455 1.117 -1.900 1.00 96.69 199 PHE A CA 1
ATOM 1593 C C . PHE A 1 199 ? -8.065 2.527 -2.375 1.00 96.69 199 PHE A C 1
ATOM 1595 O O . PHE A 1 199 ? -8.903 3.239 -2.924 1.00 96.69 199 PHE A O 1
ATOM 1602 N N . LEU A 1 200 ? -6.802 2.927 -2.185 1.00 96.62 200 LEU A N 1
ATOM 1603 C CA . LEU A 1 200 ? -6.254 4.189 -2.689 1.00 96.62 200 LEU A CA 1
ATOM 1604 C C . LEU A 1 200 ? -5.735 4.085 -4.130 1.00 96.62 200 LEU A C 1
ATOM 1606 O O . LEU A 1 200 ? -5.260 5.082 -4.676 1.00 96.62 200 LEU A O 1
ATOM 1610 N N . THR A 1 201 ? -5.797 2.900 -4.750 1.00 96.38 201 THR A N 1
ATOM 1611 C CA . THR A 1 201 ? -5.347 2.708 -6.134 1.00 96.38 201 THR A CA 1
ATOM 1612 C C . THR A 1 201 ? -6.162 3.587 -7.071 1.00 96.38 201 THR A C 1
ATOM 1614 O O . THR A 1 201 ? -7.383 3.461 -7.151 1.00 96.38 201 THR A O 1
ATOM 1617 N N . GLN A 1 202 ? -5.480 4.454 -7.812 1.00 93.44 202 GLN A N 1
ATOM 1618 C CA . GLN A 1 202 ? -6.096 5.214 -8.891 1.00 93.44 202 GLN A CA 1
ATOM 1619 C C . GLN A 1 202 ? -5.883 4.474 -10.204 1.00 93.44 202 GLN A C 1
ATOM 1621 O O . GLN A 1 202 ? -4.791 3.978 -10.474 1.00 93.44 202 GLN A O 1
ATOM 1626 N N . ALA A 1 203 ? -6.937 4.392 -11.014 1.00 89.62 203 ALA A N 1
ATOM 1627 C CA . ALA A 1 203 ? -6.821 3.833 -12.349 1.00 89.62 203 ALA A CA 1
ATOM 1628 C C . ALA A 1 203 ? -5.918 4.731 -13.208 1.00 89.62 203 ALA A C 1
ATOM 1630 O O . ALA A 1 203 ? -6.111 5.947 -13.269 1.00 89.62 203 ALA A O 1
ATOM 1631 N N . GLU A 1 204 ? -4.957 4.121 -13.892 1.00 87.06 204 GLU A N 1
ATOM 1632 C CA . GLU A 1 204 ? -4.159 4.773 -14.925 1.00 87.06 204 GLU A CA 1
ATOM 1633 C C . GLU A 1 204 ? -4.693 4.345 -16.293 1.00 87.06 204 GLU A C 1
ATOM 1635 O O . GLU A 1 204 ? -4.912 3.161 -16.541 1.00 87.06 204 GLU A O 1
ATOM 1640 N N . ILE A 1 205 ? -4.904 5.309 -17.192 1.00 82.12 205 ILE A N 1
ATOM 1641 C CA . ILE A 1 205 ? -5.093 5.003 -18.614 1.00 82.12 205 ILE A CA 1
ATOM 1642 C C . ILE A 1 205 ? -3.704 4.751 -19.191 1.00 82.12 205 ILE A C 1
ATOM 1644 O O . ILE A 1 205 ? -2.865 5.664 -19.141 1.00 82.12 205 ILE A O 1
ATOM 1648 N N . SER A 1 206 ? -3.481 3.548 -19.727 1.00 77.50 206 SER A N 1
ATOM 1649 C CA . SER A 1 206 ? -2.191 3.158 -20.299 1.00 77.50 206 SER A CA 1
ATOM 1650 C C . SER A 1 206 ? -1.755 4.116 -21.409 1.00 77.50 206 SER A C 1
ATOM 1652 O O . SER A 1 206 ? -2.584 4.725 -22.095 1.00 77.50 206 SER A O 1
ATOM 1654 N N . ALA A 1 207 ? -0.443 4.254 -21.621 1.00 71.94 207 ALA A N 1
ATOM 1655 C CA . ALA A 1 207 ? 0.070 5.068 -22.725 1.00 71.94 207 ALA A CA 1
ATOM 1656 C C . ALA A 1 207 ? -0.441 4.559 -24.086 1.00 71.94 207 ALA A C 1
ATOM 1658 O O . ALA A 1 207 ? -0.739 5.357 -24.976 1.00 71.94 207 ALA A O 1
ATOM 1659 N N . LEU A 1 208 ? -0.594 3.238 -24.215 1.00 66.69 208 LEU A N 1
ATOM 1660 C CA . LEU A 1 208 ? -1.171 2.567 -25.378 1.00 66.69 208 LEU A CA 1
ATOM 1661 C C . LEU A 1 208 ? -2.637 2.955 -25.599 1.00 66.69 208 LEU A C 1
ATOM 1663 O O . LEU A 1 208 ? -3.006 3.333 -26.711 1.00 66.69 208 LEU A O 1
ATOM 1667 N N . ASP A 1 209 ? -3.464 2.896 -24.556 1.00 73.56 209 ASP A N 1
ATOM 1668 C CA . ASP A 1 209 ? -4.892 3.209 -24.658 1.00 73.56 209 ASP A CA 1
ATOM 1669 C C . ASP A 1 209 ? -5.109 4.692 -24.957 1.00 73.56 209 ASP A C 1
ATOM 1671 O O . ASP A 1 209 ? -5.901 5.024 -25.837 1.00 73.56 209 ASP A O 1
ATOM 1675 N N . ARG A 1 210 ? -4.319 5.584 -24.342 1.00 73.88 210 ARG A N 1
ATOM 1676 C CA . ARG A 1 210 ? -4.346 7.020 -24.670 1.00 73.88 210 ARG A CA 1
ATOM 1677 C C . ARG A 1 210 ? -4.065 7.284 -26.150 1.00 73.88 210 ARG A C 1
ATOM 1679 O O . ARG A 1 210 ? -4.719 8.132 -26.747 1.00 73.88 210 ARG A O 1
ATOM 1686 N N . ARG A 1 211 ? -3.106 6.572 -26.751 1.00 68.81 211 ARG A N 1
ATOM 1687 C CA . ARG A 1 211 ? -2.753 6.734 -28.176 1.00 68.81 211 ARG A CA 1
ATOM 1688 C C . ARG A 1 211 ? -3.791 6.114 -29.108 1.00 68.81 211 ARG A C 1
ATOM 1690 O O . ARG A 1 211 ? -4.130 6.717 -30.123 1.00 68.81 211 ARG A O 1
ATOM 1697 N N . ARG A 1 212 ? -4.371 4.970 -28.728 1.00 65.44 212 ARG A N 1
ATOM 1698 C CA . ARG A 1 212 ? -5.499 4.355 -29.451 1.00 65.44 212 ARG A CA 1
ATOM 1699 C C . ARG A 1 212 ? -6.718 5.272 -29.491 1.00 65.44 212 ARG A C 1
ATOM 1701 O O . ARG A 1 212 ? -7.320 5.420 -30.550 1.00 65.44 212 ARG A O 1
ATOM 1708 N N . GLU A 1 213 ? -7.053 5.921 -28.377 1.00 71.00 213 GLU A N 1
ATOM 1709 C CA . GLU A 1 213 ? -8.131 6.921 -28.316 1.00 71.00 213 GLU A CA 1
ATOM 1710 C C . GLU A 1 213 ? -7.847 8.147 -29.199 1.00 71.00 213 GLU A C 1
ATOM 1712 O O . GLU A 1 213 ? -8.776 8.766 -29.715 1.00 71.00 213 GLU A O 1
ATOM 1717 N N . GLN A 1 214 ? -6.570 8.470 -29.417 1.00 67.56 214 GLN A N 1
ATOM 1718 C CA . GLN A 1 214 ? -6.118 9.571 -30.275 1.00 67.56 214 GLN A CA 1
ATOM 1719 C C . GLN A 1 214 ? -5.953 9.178 -31.755 1.00 67.56 214 GLN A C 1
ATOM 1721 O O . GLN A 1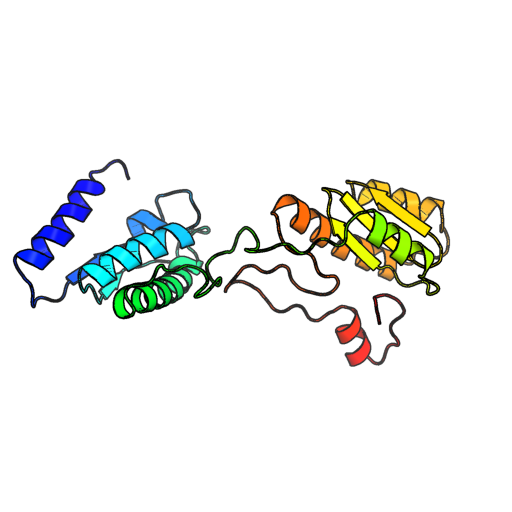 214 ? -5.694 10.047 -32.586 1.00 67.56 214 GLN A O 1
ATOM 1726 N N . GLY A 1 215 ? -6.149 7.903 -32.112 1.00 52.88 215 GLY A N 1
ATOM 1727 C CA . GLY A 1 215 ? -6.009 7.408 -33.486 1.00 52.88 215 GLY A CA 1
ATOM 1728 C C . GLY A 1 215 ? -4.561 7.215 -33.952 1.00 52.88 215 GLY A C 1
ATOM 1729 O O . G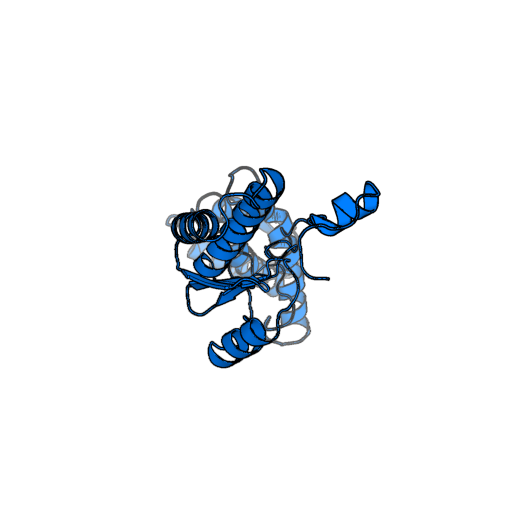LY A 1 215 ? -4.321 7.133 -35.156 1.00 52.88 215 GLY A O 1
ATOM 1730 N N . GLU A 1 216 ? -3.602 7.138 -33.025 1.00 55.03 216 GLU A N 1
ATOM 1731 C CA . GLU A 1 216 ? -2.188 6.884 -33.315 1.00 55.03 216 GLU A CA 1
ATOM 1732 C C . GLU A 1 216 ? -1.856 5.391 -33.136 1.00 55.03 216 GLU A C 1
ATOM 1734 O O . GLU A 1 216 ? -2.185 4.781 -32.115 1.00 55.03 216 GLU A O 1
ATOM 1739 N N . ASP A 1 217 ? -1.191 4.786 -34.128 1.00 50.38 217 ASP A N 1
ATOM 1740 C CA . ASP A 1 217 ? -0.725 3.396 -34.044 1.00 50.38 217 ASP A CA 1
ATOM 1741 C C . ASP A 1 217 ? 0.365 3.275 -32.954 1.00 50.38 217 ASP A C 1
ATOM 1743 O O . ASP A 1 217 ? 1.278 4.109 -32.900 1.00 50.38 217 ASP A O 1
ATOM 1747 N N . PRO A 1 218 ? 0.324 2.262 -32.066 1.00 50.16 218 PRO A N 1
ATOM 1748 C CA . PRO A 1 218 ? 1.270 2.182 -30.962 1.00 50.16 218 PRO A CA 1
ATOM 1749 C C . PRO A 1 218 ? 2.683 1.857 -31.465 1.00 50.16 218 PRO A C 1
ATOM 1751 O O . PRO A 1 218 ? 2.967 0.740 -31.897 1.00 50.16 218 PRO A O 1
ATOM 1754 N N . LEU A 1 219 ? 3.567 2.856 -31.377 1.00 51.19 219 LEU A N 1
ATOM 1755 C CA . LEU A 1 219 ? 5.003 2.758 -31.673 1.00 51.19 219 LEU A CA 1
ATOM 1756 C C . LEU A 1 219 ? 5.833 2.153 -30.519 1.00 51.19 219 LEU A C 1
ATOM 1758 O O . LEU A 1 219 ? 6.988 1.807 -30.739 1.00 51.19 219 LEU A O 1
ATOM 1762 N N . CYS A 1 220 ? 5.272 2.038 -29.304 1.00 51.16 220 CYS A N 1
ATOM 1763 C CA . CYS A 1 220 ? 5.966 1.514 -28.121 1.00 51.16 220 CYS A CA 1
ATOM 1764 C C . CYS A 1 220 ? 4.983 0.891 -27.109 1.00 51.16 220 CYS A C 1
ATOM 1766 O O . CYS A 1 220 ? 3.890 1.429 -26.924 1.00 51.16 220 CYS A O 1
ATOM 1768 N N . GLY A 1 221 ? 5.395 -0.204 -26.457 1.00 51.41 221 GLY A N 1
ATOM 1769 C CA . GLY A 1 221 ? 4.639 -0.976 -25.456 1.00 51.41 221 GLY A CA 1
ATOM 1770 C C . GLY A 1 221 ? 4.358 -2.427 -25.900 1.00 51.41 221 GLY A C 1
ATOM 1771 O O . GLY A 1 221 ? 4.355 -2.709 -27.103 1.00 51.41 221 GLY A O 1
ATOM 1772 N N . PRO A 1 222 ? 4.164 -3.387 -24.975 1.00 44.78 222 PRO A N 1
ATOM 1773 C CA . PRO A 1 222 ? 3.785 -4.751 -25.335 1.00 44.78 222 PRO A CA 1
ATOM 1774 C C . PRO A 1 222 ? 2.401 -4.763 -26.007 1.00 44.78 222 PRO A C 1
ATOM 1776 O O . PRO A 1 222 ? 1.467 -4.120 -25.532 1.00 44.78 222 PRO A O 1
ATOM 1779 N N . ARG A 1 223 ? 2.277 -5.488 -27.126 1.00 46.00 223 ARG A N 1
ATOM 1780 C CA . ARG A 1 223 ? 0.971 -5.827 -27.714 1.00 46.00 223 ARG A CA 1
ATOM 1781 C C . ARG A 1 223 ? 0.319 -6.980 -26.969 1.00 46.00 223 ARG A C 1
ATOM 1783 O O . ARG A 1 223 ? 1.062 -7.923 -26.615 1.00 46.00 223 ARG A O 1
#

Radius of gyration: 24.08 Å; chains: 1; bounding box: 53×35×67 Å

Secondary structure (DSSP, 8-state):
--SSHHHHHHHHHHHHHH-TTS--EEE-HHHHSSSSS-HHHHHHHHHHHHHHTT--EEE----SGGGTTHHHHHHHHHHHHHHHHHTT--SSSS--TT--SS-S------HHHHHHHHTT--SS--EEEEETTEEEEEETTEEEEES-HHHHHHHHHHH-TTT--HHHHHHHHHHHHHHHHHHHHT----TTSPPP-GGGPPPPPPHHHHHHHTT---SSS--